Protein AF-A0A370HHM0-F1 (afdb_monomer_lite)

Organism: NCBI:txid186651

Radius of gyration: 21.57 Å; chains: 1; bounding box: 52×54×59 Å

Sequence (339 aa):
MTDRMAEIRAYNTRQGHILAGRALPSADELLRLMPFYEDSLREDVLEWVKGEIARLERLDPLECRALLPFRGLLNDLEDSNVVGAKLAQRIYMLMLALPEDEHEGRLRCSVYRAALGHRASMIALACNAAAALAASAETSPEPTLVDLTLAWAALGWLAALAADGTFVPLSDHPRPERLEASVDIALWHGRAIVRFLTGEAPPKVLLRQNYRDDAIQHHDVAEYKQWLIRQAGGVVEEGIVADWLGMSPPELRRYTEGGDLIAIDMDGRTVYPAFQLKNPTSVLDVRKILSIMPIGSPWMRLEWFLTPDSVLDGETPWEALCAGRREGVFDCARSHGTD

Structure (mmCIF, N/CA/C/O backbone):
data_AF-A0A370HHM0-F1
#
_entry.id   AF-A0A370HHM0-F1
#
loop_
_atom_site.group_PDB
_atom_site.id
_atom_site.type_symbol
_atom_site.label_atom_id
_atom_site.label_alt_id
_atom_site.label_comp_id
_atom_site.label_asym_id
_atom_site.label_entity_id
_atom_site.label_seq_id
_atom_site.pdbx_PDB_ins_code
_atom_site.Cartn_x
_atom_site.Cartn_y
_atom_site.Cartn_z
_atom_site.occupancy
_atom_site.B_iso_or_equiv
_atom_site.auth_seq_id
_atom_site.auth_comp_id
_atom_site.auth_asym_id
_atom_site.auth_atom_id
_atom_site.pdbx_PDB_model_num
ATOM 1 N N . MET A 1 1 ? -15.739 19.412 10.436 1.00 52.31 1 MET A N 1
ATOM 2 C CA . MET A 1 1 ? -16.052 17.967 10.604 1.00 52.31 1 MET A CA 1
ATOM 3 C C . MET A 1 1 ? -16.576 17.307 9.329 1.00 52.31 1 MET A C 1
ATOM 5 O O . MET A 1 1 ? -16.101 16.225 9.014 1.00 52.31 1 MET A O 1
ATOM 9 N N . THR A 1 2 ? -17.514 17.912 8.589 1.00 58.69 2 THR A N 1
ATOM 10 C CA . THR A 1 2 ? -18.073 17.343 7.341 1.00 58.69 2 THR A CA 1
ATOM 11 C C . THR A 1 2 ? -17.035 17.121 6.235 1.00 58.69 2 THR A C 1
ATOM 13 O O . THR A 1 2 ? -17.125 16.121 5.528 1.00 58.69 2 THR A O 1
ATOM 16 N N . ASP A 1 3 ? -16.033 17.997 6.143 1.00 74.94 3 ASP A N 1
ATOM 17 C CA . ASP A 1 3 ? -14.969 17.937 5.131 1.00 74.94 3 ASP A CA 1
ATOM 18 C C . ASP A 1 3 ? -13.982 16.779 5.375 1.00 74.94 3 ASP A C 1
ATOM 20 O O . ASP A 1 3 ? -13.838 15.882 4.549 1.00 74.94 3 ASP A O 1
ATOM 24 N N . ARG A 1 4 ? -13.448 16.668 6.601 1.00 71.88 4 ARG A N 1
ATOM 25 C CA . ARG A 1 4 ? -12.554 15.565 7.010 1.00 71.88 4 ARG A CA 1
ATOM 26 C C . ARG A 1 4 ? -13.179 14.177 6.827 1.00 71.88 4 ARG A C 1
ATOM 28 O O . ARG A 1 4 ? -12.492 13.232 6.454 1.00 71.88 4 ARG A O 1
ATOM 35 N N . MET A 1 5 ? -14.487 14.025 7.053 1.00 68.00 5 MET A N 1
ATOM 36 C CA . MET A 1 5 ? -15.159 12.748 6.773 1.00 68.00 5 MET A CA 1
ATOM 37 C C . MET A 1 5 ? -15.276 12.451 5.273 1.00 68.00 5 MET A C 1
ATOM 39 O O . MET A 1 5 ? -15.250 11.283 4.888 1.00 68.00 5 MET A O 1
ATOM 43 N N . ALA A 1 6 ? -15.411 13.471 4.423 1.00 71.12 6 ALA A N 1
ATOM 44 C CA . ALA A 1 6 ? -15.397 13.289 2.975 1.00 71.12 6 ALA A CA 1
ATOM 45 C C . ALA A 1 6 ? -14.008 12.865 2.479 1.00 71.12 6 ALA A C 1
ATOM 47 O O . ALA A 1 6 ? -13.923 11.907 1.712 1.00 71.12 6 ALA A O 1
ATOM 48 N N . GLU A 1 7 ? -12.941 13.483 2.992 1.00 74.25 7 GLU A N 1
ATOM 49 C CA . GLU A 1 7 ? -11.557 13.072 2.715 1.00 74.25 7 GLU A CA 1
ATOM 50 C C . GLU A 1 7 ? -11.304 11.613 3.110 1.00 74.25 7 GLU A C 1
ATOM 52 O O . GLU A 1 7 ? -10.783 10.836 2.313 1.00 74.25 7 GLU A O 1
ATOM 57 N N . ILE A 1 8 ? -11.737 11.207 4.311 1.00 69.81 8 ILE A N 1
ATOM 58 C CA . ILE A 1 8 ? -11.601 9.820 4.786 1.00 69.81 8 ILE A CA 1
ATOM 59 C C . ILE A 1 8 ? -12.339 8.846 3.860 1.00 69.81 8 ILE A C 1
ATOM 61 O O . ILE A 1 8 ? -11.805 7.788 3.525 1.00 69.81 8 ILE A O 1
ATOM 65 N N . ARG A 1 9 ? -13.555 9.186 3.412 1.00 67.81 9 ARG A N 1
ATOM 66 C CA . ARG A 1 9 ? -14.304 8.343 2.466 1.00 67.81 9 ARG A CA 1
ATOM 67 C C . ARG A 1 9 ? -13.598 8.229 1.118 1.00 67.81 9 ARG A C 1
ATOM 69 O O . ARG A 1 9 ? -13.500 7.122 0.592 1.00 67.81 9 ARG A O 1
ATOM 76 N N . ALA A 1 10 ? -13.092 9.337 0.579 1.00 75.38 10 ALA A N 1
ATOM 77 C CA . ALA A 1 10 ? -12.346 9.337 -0.676 1.00 75.38 10 ALA A CA 1
ATOM 78 C C . ALA A 1 10 ? -11.067 8.491 -0.564 1.00 75.38 10 ALA A C 1
ATOM 80 O O . ALA A 1 10 ? -10.811 7.653 -1.427 1.00 75.38 10 ALA A O 1
ATOM 81 N N . TYR A 1 11 ? -10.327 8.635 0.540 1.00 78.00 11 TYR A N 1
ATOM 82 C CA . TYR A 1 11 ? -9.142 7.832 0.844 1.00 78.00 11 TYR A CA 1
ATOM 83 C C . TYR A 1 11 ? -9.465 6.333 0.901 1.00 78.00 11 TYR A C 1
ATOM 85 O O . TYR A 1 11 ? -8.817 5.541 0.222 1.00 78.00 11 TYR A O 1
ATOM 93 N N . ASN A 1 12 ? -10.506 5.940 1.643 1.00 70.12 12 ASN A N 1
ATOM 94 C CA . ASN A 1 12 ? -10.907 4.534 1.764 1.00 70.12 12 ASN A CA 1
ATOM 95 C C . ASN A 1 12 ? -11.384 3.946 0.428 1.00 70.12 12 ASN A C 1
ATOM 97 O O . ASN A 1 12 ? -11.051 2.810 0.102 1.00 70.12 12 ASN A O 1
ATOM 101 N N . THR A 1 13 ? -12.136 4.722 -0.356 1.00 73.75 13 THR A N 1
ATOM 102 C CA . THR A 1 13 ? -12.605 4.306 -1.688 1.00 73.75 13 THR A CA 1
ATOM 103 C C . THR A 1 13 ? -11.419 4.081 -2.620 1.00 73.75 13 THR A C 1
ATOM 105 O O . THR A 1 13 ? -11.321 3.049 -3.282 1.00 73.75 13 THR A O 1
ATOM 108 N N . ARG A 1 14 ? -10.467 5.023 -2.629 1.00 86.81 14 ARG A N 1
ATOM 109 C CA . ARG A 1 14 ? -9.238 4.916 -3.416 1.00 86.81 14 ARG A CA 1
ATOM 110 C C . ARG A 1 14 ? -8.412 3.695 -3.017 1.00 86.81 14 ARG A C 1
ATOM 112 O O . ARG A 1 14 ? -7.985 2.950 -3.894 1.00 86.81 14 ARG A O 1
ATOM 119 N N . GLN A 1 15 ? -8.260 3.456 -1.717 1.00 78.19 15 GLN A N 1
ATOM 120 C CA . GLN A 1 15 ? -7.595 2.269 -1.186 1.00 78.19 15 GLN A CA 1
ATOM 121 C C . GLN A 1 15 ? -8.269 0.973 -1.673 1.00 78.19 15 GLN A C 1
ATOM 123 O O . GLN A 1 15 ? -7.582 0.066 -2.141 1.00 78.19 15 GLN A O 1
ATOM 128 N N . GLY A 1 16 ? -9.604 0.914 -1.639 1.00 66.00 16 GLY A N 1
ATOM 129 C CA . GLY A 1 16 ? -10.371 -0.227 -2.144 1.00 66.00 16 GLY A CA 1
ATOM 130 C C . GLY A 1 16 ? -10.152 -0.486 -3.638 1.00 66.00 16 GLY A C 1
ATOM 131 O O . GLY A 1 16 ? -10.003 -1.636 -4.045 1.00 66.00 16 GLY A O 1
ATOM 132 N N . HIS A 1 17 ? -10.057 0.563 -4.464 1.00 78.19 17 HIS A N 1
ATOM 133 C CA . HIS A 1 17 ? -9.741 0.411 -5.891 1.00 78.19 17 HIS A CA 1
ATOM 134 C C . HIS A 1 17 ? -8.359 -0.195 -6.142 1.00 78.19 17 HIS A C 1
ATOM 136 O O . HIS A 1 17 ? -8.213 -0.994 -7.067 1.00 78.19 17 HIS A O 1
ATOM 142 N N . ILE A 1 18 ? -7.364 0.176 -5.336 1.00 79.00 18 ILE A N 1
ATOM 143 C CA . ILE A 1 18 ? -5.997 -0.342 -5.458 1.00 79.00 18 ILE A CA 1
ATOM 144 C C . ILE A 1 18 ? -5.940 -1.823 -5.070 1.00 79.00 18 ILE A C 1
ATOM 146 O O . ILE A 1 18 ? -5.428 -2.652 -5.824 1.00 79.00 18 ILE A O 1
ATOM 150 N N . LEU A 1 19 ? -6.543 -2.172 -3.934 1.00 74.25 19 LEU A N 1
ATOM 151 C CA . LEU A 1 19 ? -6.578 -3.547 -3.427 1.00 74.25 19 LEU A CA 1
ATOM 152 C C . LEU A 1 19 ? -7.391 -4.495 -4.311 1.00 74.25 19 LEU A C 1
ATOM 154 O O . LEU A 1 19 ? -7.083 -5.680 -4.388 1.00 74.25 19 LEU A O 1
ATOM 158 N N . ALA A 1 20 ? -8.404 -3.977 -5.004 1.00 71.06 20 ALA A N 1
ATOM 159 C CA . ALA A 1 20 ? -9.197 -4.735 -5.967 1.00 71.06 20 ALA A CA 1
ATOM 160 C C . ALA A 1 20 ? -8.577 -4.782 -7.380 1.00 71.06 20 ALA A C 1
ATOM 162 O O . ALA A 1 20 ? -9.269 -5.164 -8.322 1.00 71.06 20 ALA A O 1
ATOM 163 N N . GLY A 1 21 ? -7.338 -4.309 -7.564 1.00 79.12 21 GLY A N 1
ATOM 164 C CA . GLY A 1 21 ? -6.651 -4.349 -8.859 1.00 79.12 21 GLY A CA 1
ATOM 165 C C . GLY A 1 21 ? -7.253 -3.428 -9.931 1.00 79.12 21 GLY A C 1
ATOM 166 O O . GLY A 1 21 ? -7.005 -3.590 -11.125 1.00 79.12 21 GLY A O 1
ATOM 167 N N . ARG A 1 22 ? -8.067 -2.440 -9.546 1.00 80.94 22 ARG A N 1
ATOM 168 C CA . ARG A 1 22 ? -8.753 -1.543 -10.499 1.00 80.94 22 ARG A CA 1
ATOM 169 C C . ARG A 1 22 ? -7.975 -0.279 -10.802 1.00 80.94 22 ARG A C 1
ATOM 171 O O . ARG A 1 22 ? -8.263 0.404 -11.781 1.00 80.94 22 ARG A O 1
ATOM 178 N N . ALA A 1 23 ? -7.035 0.064 -9.935 1.00 90.69 23 ALA A N 1
ATOM 179 C CA . ALA A 1 23 ? -6.174 1.202 -10.142 1.00 90.69 23 ALA A CA 1
ATOM 180 C C . ALA A 1 23 ? -4.789 0.931 -9.579 1.00 90.69 23 ALA A C 1
ATOM 182 O O . ALA A 1 23 ? -4.647 0.487 -8.444 1.00 90.69 23 ALA A O 1
ATOM 183 N N . LEU A 1 24 ? -3.770 1.272 -10.358 1.00 96.50 24 LEU A N 1
ATOM 184 C CA . LEU A 1 24 ? -2.413 1.345 -9.848 1.00 96.50 24 LEU A CA 1
ATOM 185 C C . LEU A 1 24 ? -2.326 2.532 -8.863 1.00 96.50 24 LEU A C 1
ATOM 187 O O . LEU A 1 24 ? -2.842 3.614 -9.188 1.00 96.50 24 LEU A O 1
ATOM 191 N N . PRO A 1 25 ? -1.721 2.364 -7.672 1.00 97.19 25 PRO A N 1
ATOM 192 C CA . PRO A 1 25 ? -1.456 3.493 -6.785 1.00 97.19 25 PRO A CA 1
ATOM 193 C C . PRO A 1 25 ? -0.426 4.414 -7.443 1.00 97.19 25 PRO A C 1
ATOM 195 O O . PRO A 1 25 ? 0.421 3.928 -8.187 1.00 97.19 25 PRO A O 1
ATOM 198 N N . SER A 1 26 ? -0.465 5.723 -7.199 1.00 97.88 26 SER A N 1
ATOM 199 C CA . SER A 1 26 ? 0.603 6.648 -7.609 1.00 97.88 26 SER A CA 1
ATOM 200 C C . SER A 1 26 ? 1.830 6.527 -6.693 1.00 97.88 26 SER A C 1
ATOM 202 O O . SER A 1 26 ? 1.747 5.968 -5.597 1.00 97.88 26 SER A O 1
ATOM 204 N N . ALA A 1 27 ? 2.986 7.070 -7.096 1.00 97.81 27 ALA A N 1
ATOM 205 C CA . ALA A 1 27 ? 4.164 7.057 -6.217 1.00 97.81 27 ALA A CA 1
ATOM 206 C C . ALA A 1 27 ? 3.950 7.858 -4.917 1.00 97.81 27 ALA A C 1
ATOM 208 O O . ALA A 1 27 ? 4.480 7.483 -3.873 1.00 97.81 27 ALA A O 1
ATOM 209 N N . ASP A 1 28 ? 3.156 8.931 -4.969 1.00 97.62 28 ASP A N 1
ATOM 210 C CA . ASP A 1 28 ? 2.770 9.716 -3.792 1.00 97.62 28 ASP A CA 1
ATOM 211 C C . ASP A 1 28 ? 1.809 8.942 -2.872 1.00 97.62 28 ASP A C 1
ATOM 213 O O . ASP A 1 28 ? 1.962 8.943 -1.651 1.00 97.62 28 ASP A O 1
ATOM 217 N N . GLU A 1 29 ? 0.846 8.216 -3.444 1.00 97.06 29 GLU A N 1
ATOM 218 C CA . GLU A 1 29 ? -0.035 7.329 -2.679 1.00 97.06 29 GLU A CA 1
ATOM 219 C C . GLU A 1 29 ? 0.771 6.247 -1.952 1.00 97.06 29 GLU A C 1
ATOM 221 O O . GLU A 1 29 ? 0.581 6.028 -0.754 1.00 97.06 29 GLU A O 1
ATOM 226 N N . LEU A 1 30 ? 1.729 5.634 -2.649 1.00 97.94 30 LEU A N 1
ATOM 227 C CA . LEU A 1 30 ? 2.663 4.666 -2.079 1.00 97.94 30 LEU A CA 1
ATOM 228 C C . LEU A 1 30 ? 3.564 5.281 -0.992 1.00 97.94 30 LEU A C 1
ATOM 230 O O . LEU A 1 30 ? 3.791 4.654 0.044 1.00 97.94 30 LEU A O 1
ATOM 234 N N . LEU A 1 31 ? 4.048 6.516 -1.178 1.00 97.69 31 LEU A N 1
ATOM 235 C CA . LEU A 1 31 ? 4.792 7.252 -0.146 1.00 97.69 31 LEU A CA 1
ATOM 236 C C . LEU A 1 31 ? 3.957 7.415 1.130 1.00 97.69 31 LEU A C 1
ATOM 238 O O . LEU A 1 31 ? 4.488 7.269 2.227 1.00 97.69 31 LEU A O 1
ATOM 242 N N . ARG A 1 32 ? 2.649 7.648 0.990 1.00 94.88 32 ARG A N 1
ATOM 243 C CA . ARG A 1 32 ? 1.670 7.766 2.086 1.00 94.88 32 ARG A CA 1
ATOM 244 C C . ARG A 1 32 ? 1.186 6.418 2.631 1.00 94.88 32 ARG A C 1
ATOM 246 O O . ARG A 1 32 ? 0.184 6.370 3.349 1.00 94.88 32 ARG A O 1
ATOM 253 N N . LEU A 1 33 ? 1.900 5.335 2.314 1.00 92.12 33 LEU A N 1
ATOM 254 C CA . LEU A 1 33 ? 1.598 3.967 2.731 1.00 92.12 33 LEU A CA 1
ATOM 255 C C . LEU A 1 33 ? 0.202 3.491 2.292 1.00 92.12 33 LEU A C 1
ATOM 257 O O . LEU A 1 33 ? -0.441 2.713 3.001 1.00 92.12 33 LEU A O 1
ATOM 261 N N . MET A 1 34 ? -0.291 3.954 1.135 1.00 90.88 34 MET A N 1
ATOM 262 C CA . MET A 1 34 ? -1.365 3.227 0.457 1.00 90.88 34 MET A CA 1
ATOM 263 C C . MET A 1 34 ? -0.868 1.832 0.052 1.00 90.88 34 MET A C 1
ATOM 265 O O . MET A 1 34 ? 0.332 1.651 -0.176 1.00 90.88 34 MET A O 1
ATOM 269 N N . PRO A 1 35 ? -1.771 0.840 -0.010 1.00 85.50 35 PRO A N 1
ATOM 270 C CA . PRO A 1 35 ? -1.402 -0.524 -0.352 1.00 85.50 35 PRO A CA 1
ATOM 271 C C . PRO A 1 35 ? -0.847 -0.613 -1.769 1.00 85.50 35 PRO A C 1
ATOM 273 O O . PRO A 1 35 ? -1.098 0.248 -2.615 1.00 85.50 35 PRO A O 1
ATOM 276 N N . PHE A 1 36 ? -0.129 -1.699 -2.020 1.00 92.31 36 PHE A N 1
ATOM 277 C CA . PHE A 1 36 ? 0.270 -2.074 -3.366 1.00 92.31 36 PHE A CA 1
ATOM 278 C C . PHE A 1 36 ? -0.939 -2.562 -4.171 1.00 92.31 36 PHE A C 1
ATOM 280 O O . PHE A 1 36 ? -1.942 -3.015 -3.610 1.00 92.31 36 PHE A O 1
ATOM 287 N N . TYR A 1 37 ? -0.832 -2.490 -5.494 1.00 91.81 37 TYR A N 1
ATOM 288 C CA . TYR A 1 37 ? -1.796 -3.087 -6.417 1.00 91.81 37 TYR A CA 1
ATOM 289 C C . TYR A 1 37 ? -2.086 -4.553 -6.056 1.00 91.81 37 TYR A C 1
ATOM 291 O O . TYR A 1 37 ? -1.166 -5.354 -5.894 1.00 91.81 37 TYR A O 1
ATOM 299 N N . GLU A 1 38 ? -3.368 -4.884 -5.877 1.00 81.06 38 GLU A N 1
ATOM 300 C CA . GLU A 1 38 ? -3.841 -6.211 -5.437 1.00 81.06 38 GLU A CA 1
ATOM 301 C C . GLU A 1 38 ? -3.243 -6.729 -4.117 1.00 81.06 38 GLU A C 1
ATOM 303 O O . GLU A 1 38 ? -3.231 -7.940 -3.853 1.00 81.06 38 GLU A O 1
ATOM 308 N N . ASP A 1 39 ? -2.768 -5.812 -3.271 1.00 81.88 39 ASP A N 1
ATOM 309 C CA . ASP A 1 39 ? -2.027 -6.120 -2.045 1.00 81.88 39 ASP A CA 1
ATOM 310 C C . ASP A 1 39 ? -0.746 -6.928 -2.305 1.00 81.88 39 ASP A C 1
ATOM 312 O O . ASP A 1 39 ? -0.304 -7.743 -1.498 1.00 81.88 39 ASP A O 1
ATOM 316 N N . SER A 1 40 ? -0.152 -6.746 -3.485 1.00 86.31 40 SER A N 1
ATOM 317 C CA . SER A 1 40 ? 1.033 -7.477 -3.906 1.00 86.31 40 SER A CA 1
ATOM 318 C C . SER A 1 40 ? 2.074 -6.520 -4.447 1.00 86.31 40 SER A C 1
ATOM 320 O O . SER A 1 40 ? 1.942 -5.961 -5.535 1.00 86.31 40 SER A O 1
ATOM 322 N N . LEU A 1 41 ? 3.180 -6.397 -3.712 1.00 93.12 41 LEU A N 1
ATOM 323 C CA . LEU A 1 41 ? 4.354 -5.663 -4.177 1.00 93.12 41 LEU A CA 1
ATOM 324 C C . LEU A 1 41 ? 4.792 -6.137 -5.571 1.00 93.12 41 LEU A C 1
ATOM 326 O O . LEU A 1 41 ? 5.173 -5.325 -6.408 1.00 93.12 41 LEU A O 1
ATOM 330 N N . ARG A 1 42 ? 4.759 -7.453 -5.822 1.00 94.12 42 ARG A N 1
ATOM 331 C CA . ARG A 1 42 ? 5.185 -8.024 -7.103 1.00 94.12 42 ARG A CA 1
ATOM 332 C C . ARG A 1 42 ? 4.254 -7.601 -8.237 1.00 94.12 42 ARG A C 1
ATOM 334 O O . ARG A 1 42 ? 4.762 -7.183 -9.274 1.00 94.12 42 ARG A O 1
ATOM 341 N N . GLU A 1 43 ? 2.940 -7.712 -8.042 1.00 93.75 43 GLU A N 1
ATOM 342 C CA . GLU A 1 43 ? 1.971 -7.336 -9.080 1.00 93.75 43 GLU A CA 1
ATOM 343 C C . GLU A 1 43 ? 2.002 -5.828 -9.343 1.00 93.75 43 GLU A C 1
ATOM 345 O O . GLU A 1 43 ? 1.965 -5.411 -10.494 1.00 93.75 43 GLU A O 1
ATOM 350 N N . ASP A 1 44 ? 2.195 -5.004 -8.311 1.00 97.62 44 ASP A N 1
ATOM 351 C CA . ASP A 1 44 ? 2.368 -3.556 -8.474 1.00 97.62 44 ASP A CA 1
ATOM 352 C C . ASP A 1 44 ? 3.598 -3.212 -9.323 1.00 97.62 44 ASP A C 1
ATOM 354 O O . ASP A 1 44 ? 3.494 -2.454 -10.289 1.00 97.62 44 ASP A O 1
ATOM 358 N N . VAL A 1 45 ? 4.755 -3.821 -9.026 1.00 97.81 45 VAL A N 1
ATOM 359 C CA . VAL A 1 45 ? 5.970 -3.636 -9.836 1.00 97.81 45 VAL A CA 1
ATOM 360 C C . VAL A 1 45 ? 5.721 -4.101 -11.273 1.00 97.81 45 VAL A C 1
ATOM 362 O O . VAL A 1 45 ? 6.115 -3.406 -12.207 1.00 97.81 45 VAL A O 1
ATOM 365 N N . LEU A 1 46 ? 5.080 -5.257 -11.460 1.00 96.75 46 LEU A N 1
ATOM 366 C CA . LEU A 1 46 ? 4.805 -5.830 -12.775 1.00 96.75 46 LEU A CA 1
ATOM 367 C C . LEU A 1 46 ? 3.920 -4.907 -13.623 1.00 96.75 46 LEU A C 1
ATOM 369 O O . LEU A 1 46 ? 4.293 -4.564 -14.746 1.00 96.75 46 LEU A O 1
ATOM 373 N N . GLU A 1 47 ? 2.778 -4.484 -13.088 1.00 97.62 47 GLU A N 1
ATOM 374 C CA . GLU A 1 47 ? 1.826 -3.630 -13.800 1.00 97.62 47 GLU A CA 1
ATOM 375 C C . GLU A 1 47 ? 2.395 -2.232 -14.063 1.00 97.62 47 GLU A C 1
ATOM 377 O O . GLU A 1 47 ? 2.242 -1.697 -15.165 1.00 97.62 47 GLU A O 1
ATOM 382 N N . TRP A 1 48 ? 3.147 -1.669 -13.113 1.00 98.06 48 TRP A N 1
ATOM 383 C CA . TRP A 1 48 ? 3.871 -0.420 -13.336 1.00 98.06 48 TRP A CA 1
ATOM 384 C C . TRP A 1 48 ? 4.895 -0.540 -14.473 1.00 98.06 48 TRP A C 1
ATOM 386 O O . TRP A 1 48 ? 4.907 0.288 -15.385 1.00 98.06 48 TRP A O 1
ATOM 396 N N . VAL A 1 49 ? 5.730 -1.584 -14.459 1.00 97.75 49 VAL A N 1
ATOM 397 C CA . VAL A 1 49 ? 6.760 -1.819 -15.484 1.00 97.75 49 VAL A CA 1
ATOM 398 C C . VAL A 1 49 ? 6.136 -1.990 -16.871 1.00 97.75 49 VAL A C 1
ATOM 400 O O . VAL A 1 49 ? 6.634 -1.401 -17.831 1.00 97.75 49 VAL A O 1
ATOM 403 N N . LYS A 1 50 ? 5.035 -2.744 -16.995 1.00 97.25 50 LYS A N 1
ATOM 404 C CA . LYS A 1 50 ? 4.294 -2.883 -18.263 1.00 97.25 50 LYS A CA 1
ATOM 405 C C . LYS A 1 50 ? 3.795 -1.530 -18.773 1.00 97.25 50 LYS A C 1
ATOM 407 O O . LYS A 1 50 ? 3.965 -1.219 -19.954 1.00 97.25 50 LYS A O 1
ATOM 412 N N . GLY A 1 51 ? 3.213 -0.721 -17.885 1.00 96.25 51 GLY A N 1
ATOM 413 C CA . GLY A 1 51 ? 2.737 0.625 -18.206 1.00 96.25 51 GLY A CA 1
ATOM 414 C C . GLY A 1 51 ? 3.857 1.540 -18.703 1.00 96.25 51 GLY A C 1
ATOM 415 O O . GLY A 1 51 ? 3.706 2.193 -19.738 1.00 96.25 51 GLY A O 1
ATOM 416 N N . GLU A 1 52 ? 5.006 1.529 -18.026 1.00 95.19 52 GLU A N 1
ATOM 417 C CA . GLU A 1 52 ? 6.167 2.336 -18.409 1.00 95.19 52 GLU A CA 1
ATOM 418 C C . GLU A 1 52 ? 6.785 1.893 -19.734 1.00 95.19 52 GLU A C 1
ATOM 420 O O . GLU A 1 52 ? 7.120 2.741 -20.557 1.00 95.19 52 GLU A O 1
ATOM 425 N N . ILE A 1 53 ? 6.874 0.588 -20.006 1.00 95.44 53 ILE A N 1
ATOM 426 C CA . ILE A 1 53 ? 7.318 0.091 -21.319 1.00 95.44 53 ILE A CA 1
ATOM 427 C C . ILE A 1 53 ? 6.387 0.611 -22.415 1.00 95.44 53 ILE A C 1
ATOM 429 O O . ILE A 1 53 ? 6.858 1.215 -23.377 1.00 95.44 53 ILE A O 1
ATOM 433 N N . ALA A 1 54 ? 5.072 0.454 -22.242 1.00 94.88 54 ALA A N 1
ATOM 434 C CA . ALA A 1 54 ? 4.089 0.915 -23.218 1.00 94.88 54 ALA A CA 1
ATOM 435 C C . ALA A 1 54 ? 4.118 2.441 -23.418 1.00 94.88 54 ALA A C 1
ATOM 437 O O . ALA A 1 54 ? 3.809 2.926 -24.508 1.00 94.88 54 ALA A O 1
ATOM 438 N N . ARG A 1 55 ? 4.469 3.211 -22.379 1.00 92.75 55 ARG A N 1
ATOM 439 C CA . ARG A 1 55 ? 4.673 4.663 -22.461 1.00 92.75 55 ARG A CA 1
ATOM 440 C C . ARG A 1 55 ? 5.942 5.001 -23.240 1.00 92.75 55 ARG A C 1
ATOM 442 O O . ARG A 1 55 ? 5.875 5.797 -24.173 1.00 92.75 55 ARG A O 1
ATOM 449 N N . LEU A 1 56 ? 7.072 4.398 -22.873 1.00 90.88 56 LEU A N 1
ATOM 450 C CA . LEU A 1 56 ? 8.383 4.652 -23.473 1.00 90.88 56 LEU A CA 1
ATOM 451 C C . LEU A 1 56 ? 8.432 4.231 -24.946 1.00 90.88 56 LEU A C 1
ATOM 453 O O . LEU A 1 56 ? 9.010 4.938 -25.758 1.00 90.88 56 LEU A O 1
ATOM 457 N N . GLU A 1 57 ? 7.770 3.141 -25.333 1.00 91.44 57 GLU A N 1
ATOM 458 C CA . GLU A 1 57 ? 7.700 2.699 -26.736 1.00 91.44 57 GLU A CA 1
ATOM 459 C C . GLU A 1 57 ? 6.993 3.694 -27.670 1.00 91.44 57 GLU A C 1
ATOM 461 O O . GLU A 1 57 ? 7.137 3.598 -28.889 1.00 91.44 57 GLU A O 1
ATOM 466 N N . ARG A 1 58 ? 6.239 4.655 -27.121 1.00 90.19 58 ARG A N 1
ATOM 467 C CA . ARG A 1 58 ? 5.613 5.741 -27.891 1.00 90.19 58 ARG A CA 1
ATOM 468 C C . ARG A 1 58 ? 6.521 6.961 -28.057 1.00 90.19 58 ARG A C 1
ATOM 470 O O . ARG A 1 58 ? 6.163 7.856 -28.819 1.00 90.19 58 ARG A O 1
ATOM 477 N N . LEU A 1 59 ? 7.633 7.027 -27.327 1.00 86.94 59 LEU A N 1
ATOM 478 C CA . LEU A 1 59 ? 8.608 8.114 -27.409 1.00 86.94 59 LEU A CA 1
ATOM 479 C C . LEU A 1 59 ? 9.650 7.831 -28.501 1.00 86.94 59 LEU A C 1
ATOM 481 O O . LEU A 1 59 ? 9.742 6.719 -29.024 1.00 86.94 59 LEU A O 1
ATOM 485 N N . ASP A 1 60 ? 10.445 8.844 -28.854 1.00 79.88 60 ASP A N 1
ATOM 486 C CA . ASP A 1 60 ? 11.522 8.682 -29.831 1.00 79.88 60 ASP A CA 1
ATOM 487 C C . ASP A 1 60 ? 12.561 7.655 -29.314 1.00 79.88 60 ASP A C 1
ATOM 489 O O . ASP A 1 60 ? 13.016 7.748 -28.165 1.00 79.88 60 ASP A O 1
ATOM 493 N N . PRO A 1 61 ? 12.973 6.665 -30.134 1.00 71.56 61 PRO A N 1
ATOM 494 C CA . PRO A 1 61 ? 13.996 5.684 -29.772 1.00 71.56 61 PRO A CA 1
ATOM 495 C C . PRO A 1 61 ? 15.306 6.276 -29.234 1.00 71.56 61 PRO A C 1
ATOM 497 O O . PRO A 1 61 ? 15.978 5.626 -28.430 1.00 71.56 61 PRO A O 1
ATOM 500 N N . LEU A 1 62 ? 15.683 7.490 -29.652 1.00 65.25 62 LEU A N 1
ATOM 501 C CA . LEU A 1 62 ? 16.903 8.161 -29.186 1.00 65.25 62 LEU A CA 1
ATOM 502 C C . LEU A 1 62 ? 16.826 8.611 -27.716 1.00 65.25 62 LEU A C 1
ATOM 504 O O . LEU A 1 62 ? 17.864 8.825 -27.086 1.00 65.25 62 LEU A O 1
ATOM 508 N N . GLU A 1 63 ? 15.622 8.694 -27.150 1.00 66.06 63 GLU A N 1
ATOM 509 C CA . GLU A 1 63 ? 15.364 9.182 -25.790 1.00 66.06 63 GLU A CA 1
ATOM 510 C C . GLU A 1 63 ? 15.187 8.036 -24.772 1.00 66.06 63 GLU A C 1
ATOM 512 O O . GLU A 1 63 ? 15.280 8.232 -23.560 1.00 66.06 63 GLU A O 1
ATOM 517 N N . CYS A 1 64 ? 15.021 6.792 -25.233 1.00 74.56 64 CYS A N 1
ATOM 518 C CA . CYS A 1 64 ? 14.552 5.680 -24.400 1.00 74.56 64 CYS A CA 1
ATOM 519 C C . CYS A 1 64 ? 15.656 4.846 -23.727 1.00 74.56 64 CYS A C 1
ATOM 521 O O . CYS A 1 64 ? 15.625 3.612 -23.750 1.00 74.56 64 CYS A O 1
ATOM 523 N N . ARG A 1 65 ? 16.621 5.490 -23.055 1.00 81.06 65 ARG A N 1
ATOM 524 C CA . ARG A 1 65 ? 17.683 4.776 -22.303 1.00 81.06 65 ARG A CA 1
ATOM 525 C C . ARG A 1 65 ? 17.137 3.849 -21.208 1.00 81.06 65 ARG A C 1
ATOM 527 O O . ARG A 1 65 ? 17.744 2.817 -20.927 1.00 81.06 65 ARG A O 1
ATOM 534 N N . ALA A 1 66 ? 15.986 4.185 -20.626 1.00 85.12 66 ALA A N 1
ATOM 535 C CA . ALA A 1 66 ? 15.352 3.404 -19.565 1.00 85.12 66 ALA A CA 1
ATOM 536 C C . ALA A 1 66 ? 14.629 2.135 -20.065 1.00 85.12 66 ALA A C 1
ATOM 538 O O . ALA A 1 66 ? 14.386 1.225 -19.273 1.00 85.12 66 ALA A O 1
ATOM 539 N N . LEU A 1 67 ? 14.328 2.020 -21.367 1.00 91.44 67 LEU A N 1
ATOM 540 C CA . LEU A 1 67 ? 13.503 0.930 -21.906 1.00 91.44 67 LEU A CA 1
ATOM 541 C C . LEU A 1 67 ? 14.133 -0.458 -21.702 1.00 91.44 67 LEU A C 1
ATOM 543 O O . LEU A 1 67 ? 13.439 -1.416 -21.365 1.00 91.44 67 LEU A O 1
ATOM 547 N N . LEU A 1 68 ? 15.453 -0.575 -21.880 1.00 91.88 68 LEU A N 1
ATOM 548 C CA . LEU A 1 68 ? 16.173 -1.839 -21.687 1.00 91.88 68 LEU A CA 1
ATOM 549 C C . LEU A 1 68 ? 16.122 -2.328 -20.223 1.00 91.88 68 LEU A C 1
ATOM 551 O O . LEU A 1 68 ? 15.742 -3.481 -20.013 1.00 91.88 68 LEU A O 1
ATOM 555 N N . PRO A 1 69 ? 16.443 -1.498 -19.209 1.00 94.06 69 PRO A N 1
ATOM 556 C CA . PRO A 1 69 ? 16.229 -1.835 -17.801 1.00 94.06 69 PRO A CA 1
ATOM 557 C C . PRO A 1 69 ? 14.802 -2.282 -17.468 1.00 94.06 69 PRO A C 1
ATOM 559 O O . PRO A 1 69 ? 14.640 -3.283 -16.771 1.00 94.06 69 PRO A O 1
ATOM 562 N N . PHE A 1 70 ? 13.781 -1.587 -17.984 1.00 95.75 70 PHE A N 1
ATOM 563 C CA . PHE A 1 70 ? 12.383 -1.966 -17.761 1.00 95.75 70 PHE A CA 1
ATOM 564 C C . PHE A 1 70 ? 12.062 -3.347 -18.346 1.00 95.75 70 PHE A C 1
ATOM 566 O O . PHE A 1 70 ? 11.530 -4.197 -17.636 1.00 95.75 70 PHE A O 1
ATOM 573 N N . ARG A 1 71 ? 12.447 -3.619 -19.601 1.00 95.25 71 ARG A N 1
ATOM 574 C CA . ARG A 1 71 ? 12.252 -4.941 -20.228 1.00 95.25 71 ARG A CA 1
ATOM 575 C C . ARG A 1 71 ? 12.996 -6.054 -19.492 1.00 95.25 71 ARG A C 1
ATOM 577 O O . ARG A 1 71 ? 12.465 -7.145 -19.330 1.00 95.25 71 ARG A O 1
ATOM 584 N N . GLY A 1 72 ? 14.212 -5.773 -19.023 1.00 94.81 72 GLY A N 1
ATOM 585 C CA . GLY A 1 72 ? 14.981 -6.722 -18.221 1.00 94.81 72 GLY A CA 1
ATOM 586 C C . GLY A 1 72 ? 14.270 -7.091 -16.918 1.00 94.81 72 GLY A C 1
ATOM 587 O O . GLY A 1 72 ? 14.206 -8.268 -16.575 1.00 94.81 72 GLY A O 1
ATOM 588 N N . LEU A 1 73 ? 13.701 -6.102 -16.221 1.00 95.88 73 LEU A N 1
ATOM 589 C CA . LEU A 1 73 ? 12.914 -6.346 -15.012 1.00 95.88 73 LEU A CA 1
ATOM 590 C C . LEU A 1 73 ? 11.595 -7.076 -15.315 1.00 95.88 73 LEU A C 1
ATOM 592 O O . LEU A 1 73 ? 11.231 -7.964 -14.553 1.00 95.88 73 LEU A O 1
ATOM 596 N N . LEU A 1 74 ? 10.908 -6.744 -16.415 1.00 96.44 74 LEU A N 1
ATOM 597 C CA . LEU A 1 74 ? 9.676 -7.430 -16.823 1.00 96.44 74 LEU A CA 1
ATOM 598 C C . LEU A 1 74 ? 9.910 -8.933 -17.014 1.00 96.44 74 LEU A C 1
ATOM 600 O O . LEU A 1 74 ? 9.219 -9.733 -16.392 1.00 96.44 74 LEU A O 1
ATOM 604 N N . ASN A 1 75 ? 10.927 -9.304 -17.796 1.00 95.00 75 ASN A N 1
ATOM 605 C CA . ASN A 1 75 ? 11.261 -10.709 -18.045 1.00 95.00 75 ASN A CA 1
ATOM 606 C C . ASN A 1 75 ? 11.585 -11.453 -16.735 1.00 95.00 75 ASN A C 1
ATOM 608 O O . ASN A 1 75 ? 11.086 -12.546 -16.486 1.00 95.00 75 ASN A O 1
ATOM 612 N N . ASP A 1 76 ? 12.383 -10.828 -15.861 1.00 93.69 76 ASP A N 1
ATOM 613 C CA . ASP A 1 76 ? 12.744 -11.384 -14.552 1.00 93.69 76 ASP A CA 1
ATOM 614 C C . ASP A 1 76 ? 11.514 -11.620 -13.648 1.00 93.69 76 ASP A C 1
ATOM 616 O O . ASP A 1 76 ? 11.490 -12.576 -12.862 1.00 93.69 76 ASP A O 1
ATOM 620 N N . LEU A 1 77 ? 10.510 -10.739 -13.736 1.00 92.94 77 LEU A N 1
ATOM 621 C CA . LEU A 1 77 ? 9.252 -10.865 -13.005 1.00 92.94 77 LEU A CA 1
ATOM 622 C C . LEU A 1 77 ? 8.387 -11.978 -13.593 1.00 92.94 77 LEU A C 1
ATOM 624 O O . LEU A 1 77 ? 7.947 -12.832 -12.827 1.00 92.94 77 LEU A O 1
ATOM 628 N N . GLU A 1 78 ? 8.169 -12.005 -14.910 1.00 91.62 78 GLU A N 1
ATOM 629 C CA . GLU A 1 78 ? 7.341 -13.012 -15.595 1.00 91.62 78 GLU A CA 1
ATOM 630 C C . GLU A 1 78 ? 7.844 -14.438 -15.346 1.00 91.62 78 GLU A C 1
ATOM 632 O O . GLU A 1 78 ? 7.057 -15.316 -14.985 1.00 91.62 78 GLU A O 1
ATOM 637 N N . ASP A 1 79 ? 9.162 -14.641 -15.379 1.00 87.75 79 ASP A N 1
ATOM 638 C CA . ASP A 1 79 ? 9.777 -15.943 -15.104 1.00 87.75 79 ASP A CA 1
ATOM 639 C C . ASP A 1 79 ? 9.750 -16.339 -13.612 1.00 87.75 79 ASP A C 1
ATOM 641 O O . ASP A 1 79 ? 10.225 -17.411 -13.239 1.00 87.75 79 ASP A O 1
ATOM 645 N N . SER A 1 80 ? 9.222 -15.482 -12.728 1.00 82.25 80 SER A N 1
ATOM 646 C CA . SER A 1 80 ? 9.149 -15.686 -11.268 1.00 82.25 80 SER A CA 1
ATOM 647 C C . SER A 1 80 ? 10.505 -15.962 -10.592 1.00 82.25 80 SER A C 1
ATOM 649 O O . SER A 1 80 ? 10.571 -16.459 -9.468 1.00 82.25 80 SER A O 1
ATOM 651 N N . ASN A 1 81 ? 11.606 -15.598 -11.253 1.00 80.25 81 ASN A N 1
ATOM 652 C CA . ASN A 1 81 ? 12.972 -15.923 -10.836 1.00 80.25 81 ASN A CA 1
ATOM 653 C C . ASN A 1 81 ? 13.574 -14.915 -9.843 1.00 80.25 81 ASN A C 1
ATOM 655 O O . ASN A 1 81 ? 14.661 -15.136 -9.289 1.00 80.25 81 ASN A O 1
ATOM 659 N N . VAL A 1 82 ? 12.897 -13.785 -9.626 1.00 87.00 82 VAL A N 1
ATOM 660 C CA . VAL A 1 82 ? 13.438 -12.639 -8.896 1.00 87.00 82 VAL A CA 1
ATOM 661 C C . VAL A 1 82 ? 12.490 -12.203 -7.778 1.00 87.00 82 VAL A C 1
ATOM 663 O O . VAL A 1 82 ? 11.444 -11.610 -8.010 1.00 87.00 82 VAL A O 1
ATOM 666 N N . VAL A 1 83 ? 12.902 -12.469 -6.536 1.00 89.50 83 VAL A N 1
ATOM 667 C CA . VAL A 1 83 ? 12.193 -12.093 -5.300 1.00 89.50 83 VAL A CA 1
ATOM 668 C C . VAL A 1 83 ? 13.161 -11.495 -4.275 1.00 89.50 83 VAL A C 1
ATOM 670 O O . VAL A 1 83 ? 14.387 -11.612 -4.413 1.00 89.50 83 VAL A O 1
ATOM 673 N N . GLY A 1 84 ? 12.625 -10.849 -3.236 1.00 90.56 84 GLY A N 1
ATOM 674 C CA . GLY A 1 84 ? 13.398 -10.379 -2.083 1.00 90.56 84 GLY A CA 1
ATOM 675 C C . GLY A 1 84 ? 14.583 -9.484 -2.468 1.00 90.56 84 GLY A C 1
ATOM 676 O O . GLY A 1 84 ? 14.447 -8.527 -3.231 1.00 90.56 84 GLY A O 1
ATOM 677 N N . ALA A 1 85 ? 15.777 -9.825 -1.978 1.00 91.31 85 ALA A N 1
ATOM 678 C CA . ALA A 1 85 ? 16.999 -9.055 -2.222 1.00 91.31 85 ALA A CA 1
ATOM 679 C C . ALA A 1 85 ? 17.389 -8.956 -3.710 1.00 91.31 85 ALA A C 1
ATOM 681 O O . ALA A 1 85 ? 17.896 -7.919 -4.143 1.00 91.31 85 ALA A O 1
ATOM 682 N N . LYS A 1 86 ? 17.131 -10.000 -4.514 1.00 93.38 86 LYS A N 1
ATOM 683 C CA . LYS A 1 86 ? 17.403 -9.956 -5.962 1.00 93.38 86 LYS A CA 1
ATOM 684 C C . LYS A 1 86 ? 16.495 -8.937 -6.646 1.00 93.38 86 LYS A C 1
ATOM 686 O O . LYS A 1 86 ? 16.975 -8.144 -7.454 1.00 93.38 86 LYS A O 1
ATOM 691 N N . LEU A 1 87 ? 15.213 -8.915 -6.272 1.00 94.94 87 LEU A N 1
ATOM 692 C CA . LEU A 1 87 ? 14.254 -7.934 -6.779 1.00 94.94 87 LEU A CA 1
ATOM 693 C C . LEU A 1 87 ? 14.663 -6.513 -6.384 1.00 94.94 87 LEU A C 1
ATOM 695 O O . LEU A 1 87 ? 14.727 -5.632 -7.239 1.00 94.94 87 LEU A O 1
ATOM 699 N N . ALA A 1 88 ? 15.060 -6.308 -5.127 1.00 95.44 88 ALA A N 1
ATOM 700 C CA . ALA A 1 88 ? 15.534 -5.011 -4.647 1.00 95.44 88 ALA A CA 1
ATOM 701 C C . ALA A 1 88 ? 16.756 -4.503 -5.434 1.00 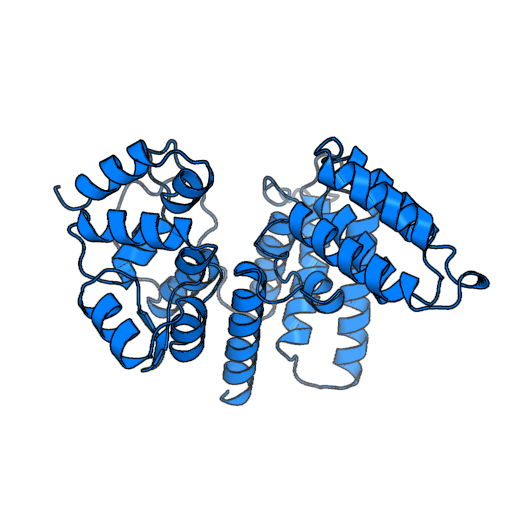95.44 88 ALA A C 1
ATOM 703 O O . ALA A 1 88 ? 16.864 -3.302 -5.702 1.00 95.44 88 ALA A O 1
ATOM 704 N N . GLN A 1 89 ? 17.663 -5.404 -5.828 1.00 95.12 89 GLN A N 1
ATOM 705 C CA . GLN A 1 89 ? 18.818 -5.066 -6.658 1.00 95.12 89 GLN A CA 1
ATOM 706 C C . GLN A 1 89 ? 18.411 -4.700 -8.090 1.00 95.12 89 GLN A C 1
ATOM 708 O O . GLN A 1 89 ? 18.936 -3.734 -8.640 1.00 95.12 89 GLN A O 1
ATOM 713 N N . ARG A 1 90 ? 17.474 -5.429 -8.706 1.00 95.88 90 ARG A N 1
ATOM 714 C CA . ARG A 1 90 ? 16.981 -5.085 -10.050 1.00 95.88 90 ARG A CA 1
ATOM 715 C C . ARG A 1 90 ? 16.275 -3.735 -10.071 1.00 95.88 90 ARG A C 1
ATOM 717 O O . ARG A 1 90 ? 16.571 -2.918 -10.937 1.00 95.88 90 ARG A O 1
ATOM 724 N N . ILE A 1 91 ? 15.438 -3.466 -9.072 1.00 97.50 91 ILE A N 1
ATOM 725 C CA . ILE A 1 91 ? 14.771 -2.169 -8.908 1.00 97.50 91 ILE A CA 1
ATOM 726 C C . ILE A 1 91 ? 15.800 -1.051 -8.701 1.00 97.50 91 ILE A C 1
ATOM 728 O O . ILE A 1 91 ? 15.640 0.038 -9.242 1.00 97.50 91 ILE A O 1
ATOM 732 N N . TYR A 1 92 ? 16.893 -1.304 -7.974 1.00 96.56 92 TYR A N 1
ATOM 733 C CA . TYR A 1 92 ? 17.977 -0.326 -7.848 1.00 96.56 92 TYR A CA 1
ATOM 734 C C . TYR A 1 92 ? 18.634 -0.001 -9.194 1.00 96.56 92 TYR A C 1
ATOM 736 O O . TYR A 1 92 ? 18.831 1.170 -9.508 1.00 96.56 92 TYR A O 1
ATOM 744 N N . MET A 1 93 ? 18.940 -1.021 -9.999 1.00 94.88 93 MET A N 1
ATOM 745 C CA . MET A 1 93 ? 19.519 -0.819 -11.331 1.00 94.88 93 MET A CA 1
ATOM 746 C C . MET A 1 93 ? 18.572 -0.045 -12.251 1.00 94.88 93 MET A C 1
ATOM 748 O O . MET A 1 93 ? 19.026 0.837 -12.976 1.00 94.88 93 MET A O 1
ATOM 752 N N . LEU A 1 94 ? 17.268 -0.333 -12.185 1.00 95.69 94 LEU A N 1
ATOM 753 C CA . LEU A 1 94 ? 16.247 0.439 -12.888 1.00 95.69 94 LEU A CA 1
ATOM 754 C C . LEU A 1 94 ? 16.260 1.905 -12.437 1.00 95.69 94 LEU A C 1
ATOM 756 O O . LEU A 1 94 ? 16.378 2.794 -13.271 1.00 95.69 94 LEU A O 1
ATOM 760 N N . MET A 1 95 ? 16.231 2.158 -11.126 1.00 96.31 95 MET A N 1
ATOM 761 C CA . MET A 1 95 ? 16.253 3.507 -10.551 1.00 96.31 95 MET A CA 1
ATOM 762 C C . MET A 1 95 ? 17.474 4.328 -10.992 1.00 96.31 95 MET A C 1
ATOM 764 O O . MET A 1 95 ? 17.352 5.532 -11.200 1.00 96.31 95 MET A O 1
ATOM 768 N N . LEU A 1 96 ? 18.644 3.695 -11.140 1.00 94.38 96 LEU A N 1
ATOM 769 C CA . LEU A 1 96 ? 19.856 4.349 -11.651 1.00 94.38 96 LEU A CA 1
ATOM 770 C C . LEU A 1 96 ? 19.778 4.690 -13.143 1.00 94.38 96 LEU A C 1
ATOM 772 O O . LEU A 1 96 ? 20.469 5.602 -13.588 1.00 94.38 96 LEU A O 1
ATOM 776 N N . ALA A 1 97 ? 18.983 3.948 -13.911 1.00 93.19 97 ALA A N 1
ATOM 777 C CA . ALA A 1 97 ? 18.809 4.182 -15.337 1.00 93.19 97 ALA A CA 1
ATOM 778 C C . ALA A 1 97 ? 17.712 5.208 -15.657 1.00 93.19 97 ALA A C 1
ATOM 780 O O . ALA A 1 97 ? 17.648 5.688 -16.790 1.00 93.19 97 ALA A O 1
ATOM 781 N N . LEU A 1 98 ? 16.857 5.537 -14.683 1.00 92.88 98 LEU A N 1
ATOM 782 C CA . LEU A 1 98 ? 15.873 6.605 -14.817 1.00 92.88 98 LEU A CA 1
ATOM 783 C C . LEU A 1 98 ? 16.565 7.982 -14.854 1.00 92.88 98 LEU A C 1
ATOM 785 O O . LEU A 1 98 ? 17.499 8.202 -14.071 1.00 92.88 98 LEU A O 1
ATOM 789 N N . PRO A 1 99 ? 16.089 8.916 -15.702 1.00 91.38 99 PRO A N 1
ATOM 790 C CA . PRO A 1 99 ? 16.507 10.318 -15.669 1.00 91.38 99 PRO A CA 1
ATOM 791 C C . PRO A 1 99 ? 16.397 10.935 -14.265 1.00 91.38 99 PRO A C 1
ATOM 793 O O . PRO A 1 99 ? 15.605 10.486 -13.435 1.00 91.38 99 PRO A O 1
ATOM 796 N N . GLU A 1 100 ? 17.209 11.949 -13.961 1.00 89.94 100 GLU A N 1
ATOM 797 C CA . GLU A 1 100 ? 17.205 12.584 -12.630 1.00 89.94 100 GLU A CA 1
ATOM 798 C C . GLU A 1 100 ? 15.897 13.330 -12.327 1.00 89.94 100 GLU A C 1
ATOM 800 O O . GLU A 1 100 ? 15.470 13.375 -11.172 1.00 89.94 100 GLU A O 1
ATOM 805 N N . ASP A 1 101 ? 15.254 13.858 -13.367 1.00 91.50 101 ASP A N 1
ATOM 806 C CA . ASP A 1 101 ? 13.964 14.548 -13.354 1.00 91.50 101 ASP A CA 1
ATOM 807 C C . ASP A 1 101 ? 12.756 13.593 -13.335 1.00 91.50 101 ASP A C 1
ATOM 809 O O . ASP A 1 101 ? 11.633 14.023 -13.075 1.00 91.50 101 ASP A O 1
ATOM 813 N N . GLU A 1 102 ? 12.970 12.284 -13.513 1.00 93.44 102 GLU A N 1
ATOM 814 C CA . GLU A 1 102 ? 11.931 11.251 -13.399 1.00 93.44 102 GLU A CA 1
ATOM 815 C C . GLU A 1 102 ? 11.633 10.941 -11.917 1.00 93.44 102 GLU A C 1
ATOM 817 O O . GLU A 1 102 ? 11.900 9.855 -11.386 1.00 93.44 102 GLU A O 1
ATOM 822 N N . HIS A 1 103 ? 11.118 11.943 -11.204 1.00 95.06 103 HIS A N 1
ATOM 823 C CA . HIS A 1 103 ? 10.899 11.888 -9.760 1.00 95.06 103 HIS A CA 1
ATOM 824 C C . HIS A 1 103 ? 9.899 10.799 -9.353 1.00 95.06 103 HIS A C 1
ATOM 826 O O . HIS A 1 103 ? 10.132 10.108 -8.359 1.00 95.06 103 HIS A O 1
ATOM 832 N N . GLU A 1 104 ? 8.826 10.599 -10.127 1.00 95.75 104 GLU A N 1
ATOM 833 C CA . GLU A 1 104 ? 7.788 9.611 -9.815 1.00 95.75 104 GLU A CA 1
ATOM 834 C C . GLU A 1 104 ? 8.347 8.181 -9.843 1.00 95.75 104 GLU A C 1
ATOM 836 O O . GLU A 1 104 ? 8.237 7.444 -8.857 1.00 95.75 104 GLU A O 1
ATOM 841 N N . GLY A 1 105 ? 9.021 7.801 -10.934 1.00 96.56 105 GLY A N 1
ATOM 842 C CA . GLY A 1 105 ? 9.626 6.476 -11.067 1.00 96.56 105 GLY A CA 1
ATOM 843 C C . GLY A 1 105 ? 10.695 6.201 -10.004 1.00 96.56 105 GLY A C 1
ATOM 844 O O . GLY A 1 105 ? 10.751 5.104 -9.437 1.00 96.56 105 GLY A O 1
ATOM 845 N N . ARG A 1 106 ? 11.517 7.203 -9.664 1.00 97.62 106 ARG A N 1
ATOM 846 C CA . ARG A 1 106 ? 12.558 7.078 -8.626 1.00 97.62 106 ARG A CA 1
ATOM 847 C C . ARG A 1 106 ? 11.975 6.960 -7.217 1.00 97.62 106 ARG A C 1
ATOM 849 O O . ARG A 1 106 ? 12.472 6.156 -6.418 1.00 97.62 106 ARG A O 1
ATOM 856 N N . LEU A 1 107 ? 10.920 7.718 -6.912 1.00 98.12 107 LEU A N 1
ATOM 857 C CA . LEU A 1 107 ? 10.195 7.610 -5.646 1.00 98.12 107 LEU A CA 1
ATOM 858 C C . LEU A 1 107 ? 9.576 6.218 -5.505 1.00 98.12 107 LEU A C 1
ATOM 860 O O . LEU A 1 107 ? 9.809 5.542 -4.503 1.00 98.12 107 LEU A O 1
ATOM 864 N N . ARG A 1 108 ? 8.885 5.739 -6.542 1.00 98.19 108 ARG A N 1
ATOM 865 C CA . ARG A 1 108 ? 8.279 4.403 -6.566 1.00 98.19 108 ARG A CA 1
ATOM 866 C C . ARG A 1 108 ? 9.317 3.289 -6.386 1.00 98.19 108 ARG A C 1
ATOM 868 O O . ARG A 1 108 ? 9.143 2.418 -5.535 1.00 98.19 108 ARG A O 1
ATOM 875 N N . CYS A 1 109 ? 10.455 3.364 -7.083 1.00 98.44 109 CYS A N 1
ATOM 876 C CA . CYS A 1 109 ? 11.574 2.435 -6.871 1.00 98.44 109 CYS A CA 1
ATOM 877 C C . CYS A 1 109 ? 12.068 2.443 -5.417 1.00 98.44 109 CYS A C 1
ATOM 879 O O . CYS A 1 109 ? 12.415 1.396 -4.866 1.00 98.44 109 CYS A O 1
ATOM 881 N N . SER A 1 110 ? 12.103 3.616 -4.780 1.00 98.38 110 SER A N 1
ATOM 882 C CA . SER A 1 110 ? 12.489 3.743 -3.374 1.00 98.38 110 SER A CA 1
ATOM 883 C C . SER A 1 110 ? 11.473 3.079 -2.445 1.00 98.38 110 SER A C 1
ATOM 885 O O . SER A 1 110 ? 11.895 2.364 -1.536 1.00 98.38 110 SER A O 1
ATOM 887 N N . VAL A 1 111 ? 10.167 3.225 -2.709 1.00 98.44 111 VAL A N 1
ATOM 888 C CA . VAL A 1 111 ? 9.108 2.514 -1.969 1.00 98.44 111 VAL A CA 1
ATOM 889 C C . VAL A 1 111 ? 9.303 1.008 -2.050 1.00 98.44 111 VAL A C 1
ATOM 891 O O . VAL A 1 111 ? 9.406 0.350 -1.015 1.00 98.44 111 VAL A O 1
ATOM 894 N N . TYR A 1 112 ? 9.434 0.456 -3.255 1.00 98.44 112 TYR A N 1
ATOM 895 C CA . TYR A 1 112 ? 9.571 -0.989 -3.413 1.00 98.44 112 TYR A CA 1
ATOM 896 C C . TYR A 1 112 ? 10.812 -1.538 -2.710 1.00 98.44 112 TYR A C 1
ATOM 898 O O . TYR A 1 112 ? 10.761 -2.567 -2.040 1.00 98.44 112 TYR A O 1
ATOM 906 N N . ARG A 1 113 ? 11.942 -0.829 -2.801 1.00 98.06 113 ARG A N 1
ATOM 907 C CA . ARG A 1 113 ? 13.169 -1.235 -2.107 1.00 98.06 113 ARG A CA 1
ATOM 908 C C . ARG A 1 113 ? 13.020 -1.164 -0.590 1.00 98.06 113 ARG A C 1
ATOM 910 O O . ARG A 1 113 ? 13.524 -2.053 0.091 1.00 98.06 113 ARG A O 1
ATOM 917 N N . ALA A 1 114 ? 12.341 -0.148 -0.058 1.00 97.81 114 ALA A N 1
ATOM 918 C CA . ALA A 1 114 ? 12.064 -0.055 1.374 1.00 97.81 114 ALA A CA 1
ATOM 919 C C . ALA A 1 114 ? 11.157 -1.198 1.850 1.00 97.81 114 ALA A C 1
ATOM 921 O O . ALA A 1 114 ? 11.471 -1.831 2.855 1.00 97.81 114 ALA A O 1
ATOM 922 N N . ALA A 1 115 ? 10.107 -1.530 1.092 1.00 95.81 115 ALA A N 1
ATOM 923 C CA . ALA A 1 115 ? 9.240 -2.675 1.373 1.00 95.81 115 ALA A CA 1
ATOM 924 C C . ALA A 1 115 ? 10.013 -4.009 1.376 1.00 95.81 115 ALA A C 1
ATOM 926 O O . ALA A 1 115 ? 9.739 -4.879 2.196 1.00 95.81 115 ALA A O 1
ATOM 927 N N . LEU A 1 116 ? 11.042 -4.134 0.529 1.00 95.31 116 LEU A N 1
ATOM 928 C CA . LEU A 1 116 ? 11.966 -5.277 0.481 1.00 95.31 116 LEU A CA 1
ATOM 929 C C . LEU A 1 116 ? 13.080 -5.236 1.548 1.00 95.31 116 LEU A C 1
ATOM 931 O O . LEU A 1 116 ? 14.042 -6.001 1.460 1.00 95.31 116 LEU A O 1
ATOM 935 N N . GLY A 1 117 ? 12.995 -4.344 2.540 1.00 93.88 117 GLY A N 1
ATOM 936 C CA . GLY A 1 117 ? 13.936 -4.286 3.663 1.00 93.88 117 GLY A CA 1
ATOM 937 C C . GLY A 1 117 ? 15.168 -3.398 3.442 1.00 93.88 117 GLY A C 1
ATOM 938 O O . GLY A 1 117 ? 16.094 -3.407 4.254 1.00 93.88 117 GLY A O 1
ATOM 939 N N . HIS A 1 118 ? 15.233 -2.612 2.361 1.00 95.81 118 HIS A N 1
ATOM 940 C CA . HIS A 1 118 ? 16.405 -1.780 2.086 1.00 95.81 118 HIS A CA 1
ATOM 941 C C . HIS A 1 118 ? 16.432 -0.499 2.937 1.00 95.81 118 HIS A C 1
ATOM 943 O O . HIS A 1 118 ? 15.716 0.472 2.682 1.00 95.81 118 HIS A O 1
ATOM 949 N N . ARG A 1 119 ? 17.344 -0.457 3.912 1.00 95.38 119 ARG A N 1
ATOM 950 C CA . ARG A 1 119 ? 17.432 0.605 4.931 1.00 95.38 119 ARG A CA 1
ATOM 951 C C . ARG A 1 119 ? 17.607 2.014 4.377 1.00 95.38 119 ARG A C 1
ATOM 953 O O . ARG A 1 119 ? 16.903 2.921 4.801 1.00 95.38 119 ARG A O 1
ATOM 960 N N . ALA A 1 120 ? 18.514 2.216 3.419 1.00 96.06 120 ALA A N 1
ATOM 961 C CA . ALA A 1 120 ? 18.732 3.558 2.869 1.00 96.06 120 ALA A CA 1
ATOM 962 C C . ALA A 1 120 ? 17.482 4.088 2.146 1.00 96.06 120 ALA A C 1
ATOM 964 O O . ALA A 1 120 ? 17.249 5.291 2.117 1.00 96.06 120 ALA A O 1
ATOM 965 N N . SER A 1 121 ? 16.653 3.186 1.610 1.00 97.62 121 SER A N 1
ATOM 966 C CA . SER A 1 121 ? 15.379 3.555 0.996 1.00 97.62 121 SER A CA 1
ATOM 967 C C . SER A 1 121 ? 14.329 3.905 2.049 1.00 97.62 121 SER A C 1
ATOM 969 O O . SER A 1 121 ? 13.641 4.899 1.872 1.00 97.62 121 SER A O 1
ATOM 971 N N . MET A 1 122 ? 14.262 3.186 3.176 1.00 97.94 122 MET A N 1
ATOM 972 C CA . MET A 1 122 ? 13.397 3.574 4.305 1.00 97.94 122 MET A CA 1
ATOM 973 C C . MET A 1 122 ? 13.747 4.971 4.833 1.00 97.94 122 MET A C 1
ATOM 975 O O . MET A 1 122 ? 12.855 5.787 5.038 1.00 97.94 122 MET A O 1
ATOM 979 N N . ILE A 1 123 ? 15.044 5.273 4.990 1.00 97.88 123 ILE A N 1
ATOM 980 C CA . ILE A 1 123 ? 15.516 6.609 5.393 1.00 97.88 123 ILE A CA 1
ATOM 981 C C . ILE A 1 123 ? 15.073 7.654 4.365 1.00 97.88 123 ILE A C 1
ATOM 983 O O . ILE A 1 123 ? 14.494 8.671 4.735 1.00 97.88 123 ILE A O 1
ATOM 987 N N . ALA A 1 124 ? 15.303 7.395 3.074 1.00 97.62 124 ALA A N 1
ATOM 988 C CA . ALA A 1 124 ? 14.917 8.319 2.014 1.00 97.62 124 ALA A CA 1
ATOM 989 C C . ALA A 1 124 ? 13.402 8.585 1.996 1.00 97.62 124 ALA A C 1
ATOM 991 O O . ALA A 1 124 ? 12.994 9.730 1.819 1.00 97.62 124 ALA A O 1
ATOM 992 N N . LEU A 1 125 ? 12.562 7.568 2.202 1.00 98.38 125 LEU A N 1
ATOM 993 C CA . LEU A 1 125 ? 11.107 7.743 2.273 1.00 98.38 125 LEU A CA 1
ATOM 994 C C . LEU A 1 125 ? 10.684 8.523 3.514 1.00 98.38 125 LEU A C 1
ATOM 996 O O . LEU A 1 125 ? 9.858 9.423 3.395 1.00 98.38 125 LEU A O 1
ATOM 1000 N N . ALA A 1 126 ? 11.283 8.238 4.675 1.00 98.38 126 ALA A N 1
ATOM 1001 C CA . ALA A 1 126 ? 11.019 9.000 5.890 1.00 98.38 126 ALA A CA 1
ATOM 1002 C C . ALA A 1 126 ? 11.346 10.489 5.698 1.00 98.38 126 ALA A C 1
ATOM 1004 O O . ALA A 1 126 ? 10.541 11.353 6.044 1.00 98.38 126 ALA A O 1
ATOM 1005 N N . CYS A 1 127 ? 12.495 10.790 5.082 1.00 98.31 127 CYS A N 1
ATOM 1006 C CA . CYS A 1 127 ? 12.899 12.155 4.758 1.00 98.31 127 CYS A CA 1
ATOM 1007 C C . CYS A 1 127 ? 11.972 12.820 3.732 1.00 98.31 127 CYS A C 1
ATOM 1009 O O . CYS A 1 127 ? 11.606 13.973 3.931 1.00 98.31 127 CYS A O 1
ATOM 1011 N N . ASN A 1 128 ? 11.568 12.120 2.665 1.00 97.75 128 ASN A N 1
ATOM 1012 C CA . ASN A 1 128 ? 10.640 12.669 1.667 1.00 97.75 128 ASN A CA 1
ATOM 1013 C C . ASN A 1 128 ? 9.272 12.988 2.281 1.00 97.75 128 ASN A C 1
ATOM 1015 O O . ASN A 1 128 ? 8.745 14.076 2.064 1.00 97.75 128 ASN A O 1
ATOM 1019 N N . ALA A 1 129 ? 8.724 12.078 3.092 1.00 97.94 129 ALA A N 1
ATOM 1020 C CA . ALA A 1 129 ? 7.453 12.299 3.772 1.00 97.94 129 ALA A CA 1
ATOM 1021 C C . ALA A 1 129 ? 7.531 13.478 4.759 1.00 97.94 129 ALA A C 1
ATOM 1023 O O . ALA A 1 129 ? 6.641 14.325 4.779 1.00 97.94 129 ALA A O 1
ATOM 1024 N N . ALA A 1 130 ? 8.623 13.582 5.525 1.00 98.00 130 ALA A N 1
ATOM 1025 C CA . ALA A 1 130 ? 8.853 14.704 6.433 1.00 98.00 130 ALA A CA 1
ATOM 1026 C C . ALA A 1 130 ? 9.028 16.041 5.692 1.00 98.00 130 ALA A C 1
ATOM 1028 O O . ALA A 1 130 ? 8.503 17.055 6.144 1.00 98.00 130 ALA A O 1
ATOM 1029 N N . ALA A 1 131 ? 9.730 16.053 4.554 1.00 97.25 131 ALA A N 1
ATOM 1030 C CA . ALA A 1 131 ? 9.908 17.252 3.737 1.00 97.25 131 ALA A CA 1
ATOM 1031 C C . ALA A 1 131 ? 8.578 17.740 3.142 1.00 97.25 131 ALA A C 1
ATOM 1033 O O . ALA A 1 131 ? 8.279 18.931 3.216 1.00 97.25 131 ALA A O 1
ATOM 1034 N N . ALA A 1 132 ? 7.756 16.825 2.615 1.00 95.12 132 ALA A N 1
ATOM 1035 C CA . ALA A 1 132 ? 6.423 17.149 2.110 1.00 95.12 132 ALA A CA 1
ATOM 1036 C C . ALA A 1 132 ? 5.505 17.685 3.223 1.00 95.12 132 ALA A C 1
ATOM 1038 O O . ALA A 1 132 ? 4.823 18.691 3.033 1.00 95.12 132 ALA A O 1
ATOM 1039 N N . LEU A 1 133 ? 5.543 17.064 4.407 1.00 93.94 133 LEU A N 1
ATOM 1040 C CA . LEU A 1 133 ? 4.788 17.520 5.574 1.00 93.94 133 LEU A CA 1
ATOM 1041 C C . LEU A 1 133 ? 5.231 18.914 6.044 1.00 93.94 133 LEU A C 1
ATOM 1043 O O . LEU A 1 133 ? 4.386 19.751 6.349 1.00 93.94 133 LEU A O 1
ATOM 1047 N N . ALA A 1 134 ? 6.540 19.177 6.085 1.00 95.56 134 ALA A N 1
ATOM 1048 C CA . ALA A 1 134 ? 7.078 20.482 6.464 1.00 95.56 134 ALA A CA 1
ATOM 1049 C C . ALA A 1 134 ? 6.628 21.582 5.492 1.00 95.56 134 ALA A C 1
ATOM 1051 O O . ALA A 1 134 ? 6.169 22.630 5.934 1.00 95.56 134 ALA A O 1
ATOM 1052 N N . ALA A 1 135 ? 6.681 21.311 4.184 1.00 94.50 135 ALA A N 1
ATOM 1053 C CA . ALA A 1 135 ? 6.196 22.240 3.167 1.00 94.50 135 ALA A CA 1
ATOM 1054 C C . ALA A 1 135 ? 4.688 22.519 3.310 1.00 94.50 135 ALA A C 1
ATOM 1056 O O . ALA A 1 135 ? 4.258 23.664 3.199 1.00 94.50 135 ALA A O 1
ATOM 1057 N N . SER A 1 136 ? 3.882 21.494 3.600 1.00 92.12 136 SER A N 1
ATOM 1058 C CA . SER A 1 136 ? 2.439 21.657 3.818 1.00 92.12 136 SER A CA 1
ATOM 1059 C C . SER A 1 136 ? 2.126 22.511 5.055 1.00 92.12 136 SER A C 1
ATOM 1061 O O . SER A 1 136 ? 1.309 23.433 4.984 1.00 92.12 136 SER A O 1
ATOM 1063 N N . ALA A 1 137 ? 2.844 22.286 6.161 1.00 91.25 137 ALA A N 1
ATOM 1064 C CA . ALA A 1 137 ? 2.667 23.019 7.418 1.00 91.25 137 ALA A CA 1
ATOM 1065 C C . ALA A 1 137 ? 2.948 24.531 7.305 1.00 91.25 137 ALA A C 1
ATOM 1067 O O . ALA A 1 137 ? 2.418 25.314 8.090 1.00 91.25 137 ALA A O 1
ATOM 1068 N N . GLU A 1 138 ? 3.750 24.964 6.327 1.00 91.06 138 GLU A N 1
ATOM 1069 C CA . GLU A 1 138 ? 3.960 26.391 6.037 1.00 91.06 138 GLU A CA 1
ATOM 1070 C C . GLU A 1 138 ? 2.742 27.045 5.361 1.00 91.06 138 GLU A C 1
ATOM 1072 O O . GLU A 1 138 ? 2.582 28.265 5.413 1.00 91.06 138 GLU A O 1
ATOM 1077 N N . THR A 1 139 ? 1.877 26.246 4.731 1.00 90.31 139 THR A N 1
ATOM 1078 C CA . THR A 1 139 ? 0.770 26.727 3.889 1.00 90.31 139 THR A CA 1
ATOM 1079 C C . THR A 1 139 ? -0.607 26.628 4.543 1.00 90.31 139 THR A C 1
ATOM 1081 O O . THR A 1 139 ? -1.498 27.400 4.185 1.00 90.31 139 THR A O 1
ATOM 1084 N N . SER A 1 140 ? -0.791 25.723 5.509 1.00 86.69 140 SER A N 1
ATOM 1085 C CA . SER A 1 140 ? -2.070 25.497 6.191 1.00 86.69 140 SER A CA 1
ATOM 1086 C C . SER A 1 140 ? -1.895 25.412 7.712 1.00 86.69 140 SER A C 1
ATOM 1088 O O . SER A 1 140 ? -1.015 24.690 8.182 1.00 86.69 140 SER A O 1
ATOM 1090 N N . PRO A 1 141 ? -2.742 26.095 8.509 1.00 84.81 141 PRO A N 1
ATOM 1091 C CA . PRO A 1 141 ? -2.693 26.021 9.970 1.00 84.81 141 PRO A CA 1
ATOM 1092 C C . PRO A 1 141 ? -3.281 24.719 10.539 1.00 84.81 141 PRO A C 1
ATOM 1094 O O . PRO A 1 141 ? -3.012 24.392 11.694 1.00 84.81 141 PRO A O 1
ATOM 1097 N N . GLU A 1 142 ? -4.090 23.989 9.765 1.00 88.19 142 GLU A N 1
ATOM 1098 C CA . GLU A 1 142 ? -4.692 22.718 10.178 1.00 88.19 142 GLU A CA 1
ATOM 1099 C C . GLU A 1 142 ? -4.213 21.570 9.274 1.00 88.19 142 GLU A C 1
ATOM 1101 O O . GLU A 1 142 ? -4.209 21.733 8.049 1.00 88.19 142 GLU A O 1
ATOM 1106 N N . PRO A 1 143 ? -3.828 20.409 9.848 1.00 90.12 143 PRO A N 1
ATOM 1107 C CA . PRO A 1 143 ? -3.377 19.263 9.070 1.00 90.12 143 PRO A CA 1
ATOM 1108 C C . PRO A 1 143 ? -4.552 18.567 8.373 1.00 90.12 143 PRO A C 1
ATOM 1110 O O . PRO A 1 143 ? -5.542 18.180 9.003 1.00 90.12 143 PRO A O 1
ATOM 1113 N N . THR A 1 144 ? -4.403 18.350 7.072 1.00 90.00 144 THR A N 1
ATOM 1114 C CA . THR A 1 144 ? -5.299 17.545 6.232 1.00 90.00 144 THR A CA 1
ATOM 1115 C C . THR A 1 144 ? -5.093 16.045 6.471 1.00 90.00 144 THR A C 1
ATOM 1117 O O . THR A 1 144 ? -4.131 15.616 7.119 1.00 90.00 144 THR A O 1
ATOM 1120 N N . LEU A 1 145 ? -5.959 15.193 5.907 1.00 85.94 145 LEU A N 1
ATOM 1121 C CA . LEU A 1 145 ? -5.710 13.746 5.920 1.00 85.94 145 LEU A CA 1
ATOM 1122 C C . LEU A 1 145 ? -4.392 13.368 5.218 1.00 85.94 145 LEU A C 1
ATOM 1124 O O . LEU A 1 145 ? -3.719 12.428 5.646 1.00 85.94 145 LEU A O 1
ATOM 1128 N N . VAL A 1 146 ? -4.007 14.105 4.172 1.00 90.94 146 VAL A N 1
ATOM 1129 C CA . VAL A 1 146 ? -2.735 13.901 3.464 1.00 90.94 146 VAL A CA 1
ATOM 1130 C C . VAL A 1 146 ? -1.563 14.135 4.416 1.00 90.94 146 VAL A C 1
ATOM 1132 O O . VAL A 1 146 ? -0.703 13.261 4.536 1.00 90.94 146 VAL A O 1
ATOM 1135 N N . ASP A 1 147 ? -1.586 15.230 5.175 1.00 93.94 147 ASP A N 1
ATOM 1136 C CA . ASP A 1 147 ? -0.545 15.566 6.156 1.00 93.94 147 ASP A CA 1
ATOM 1137 C C . ASP A 1 147 ? -0.406 14.486 7.229 1.00 93.94 147 ASP A C 1
ATOM 1139 O O . ASP A 1 147 ? 0.697 14.035 7.543 1.00 93.94 147 ASP A O 1
ATOM 1143 N N . LEU A 1 148 ? -1.535 13.991 7.744 1.00 90.50 148 LEU A N 1
ATOM 1144 C CA . LEU A 1 148 ? -1.537 12.897 8.715 1.00 90.50 148 LEU A CA 1
ATOM 1145 C C . LEU A 1 148 ? -0.932 11.616 8.129 1.00 90.50 148 LEU A C 1
ATOM 1147 O O . LEU A 1 148 ? -0.150 10.948 8.801 1.00 90.50 148 LEU A O 1
ATOM 1151 N N . THR A 1 149 ? -1.241 11.282 6.873 1.00 89.50 149 THR A N 1
ATOM 1152 C CA . T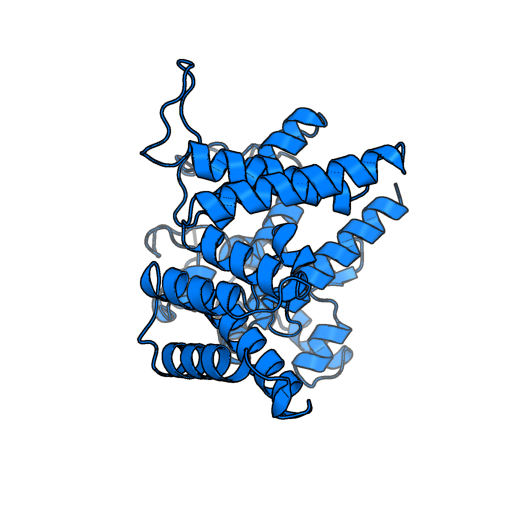HR A 1 149 ? -0.678 10.089 6.217 1.00 89.50 149 THR A CA 1
ATOM 1153 C C . THR A 1 149 ? 0.814 10.227 5.898 1.00 89.50 149 THR A C 1
ATOM 1155 O O . THR A 1 149 ? 1.546 9.242 5.989 1.00 89.50 149 THR A O 1
ATOM 1158 N N . LEU A 1 150 ? 1.301 11.439 5.613 1.00 95.62 150 LEU A N 1
ATOM 1159 C CA . LEU A 1 150 ? 2.735 11.723 5.488 1.00 95.62 150 LEU A CA 1
ATOM 1160 C C . LEU A 1 150 ? 3.443 11.604 6.843 1.00 95.62 150 LEU A C 1
ATOM 1162 O O . LEU A 1 150 ? 4.513 11.003 6.928 1.00 95.62 150 LEU A O 1
ATOM 1166 N N . ALA A 1 151 ? 2.824 12.093 7.921 1.00 96.12 151 ALA A N 1
ATOM 1167 C CA . ALA A 1 151 ? 3.334 11.900 9.275 1.00 96.12 151 ALA A CA 1
ATOM 1168 C C . ALA A 1 151 ? 3.394 10.406 9.650 1.00 96.12 151 ALA A C 1
ATOM 1170 O O . ALA A 1 151 ? 4.399 9.957 10.210 1.00 96.12 151 ALA A O 1
ATOM 1171 N N . TRP A 1 152 ? 2.370 9.616 9.283 1.00 92.88 152 TRP A N 1
ATOM 1172 C CA . TRP A 1 152 ? 2.388 8.155 9.442 1.00 92.88 152 TRP A CA 1
ATOM 1173 C C . TRP A 1 152 ? 3.563 7.535 8.699 1.00 92.88 152 TRP A C 1
ATOM 1175 O O . TRP A 1 152 ? 4.307 6.761 9.291 1.00 92.88 152 TRP A O 1
ATOM 1185 N N . ALA A 1 153 ? 3.757 7.889 7.430 1.00 95.56 153 ALA A N 1
ATOM 1186 C CA . ALA A 1 153 ? 4.846 7.355 6.626 1.00 95.56 153 ALA A CA 1
ATOM 1187 C C . ALA A 1 153 ? 6.221 7.690 7.217 1.00 95.56 153 ALA A C 1
ATOM 1189 O O . ALA A 1 153 ? 7.056 6.798 7.381 1.00 95.56 153 ALA A O 1
ATOM 1190 N N . ALA A 1 154 ? 6.444 8.953 7.590 1.00 98.19 154 ALA A N 1
ATOM 1191 C CA . ALA A 1 154 ? 7.716 9.411 8.137 1.00 98.19 154 ALA A CA 1
ATOM 1192 C C . ALA A 1 154 ? 8.092 8.663 9.424 1.00 98.19 154 ALA A C 1
ATOM 1194 O O . ALA A 1 154 ? 9.175 8.084 9.525 1.00 98.19 154 ALA A O 1
ATOM 1195 N N . LEU A 1 155 ? 7.178 8.633 10.394 1.00 97.62 155 LEU A N 1
ATOM 1196 C CA . LEU A 1 155 ? 7.404 7.989 11.689 1.00 97.62 155 LEU A CA 1
ATOM 1197 C C . LEU A 1 155 ? 7.402 6.461 11.573 1.00 97.62 155 LEU A C 1
ATOM 1199 O O . LEU A 1 155 ? 8.170 5.783 12.252 1.00 97.62 155 LEU A O 1
ATOM 1203 N N . GLY A 1 156 ? 6.590 5.927 10.666 1.00 95.44 156 GLY A N 1
ATOM 1204 C CA . GLY A 1 156 ? 6.507 4.510 10.359 1.00 95.44 156 GLY A CA 1
ATOM 1205 C C . GLY A 1 156 ? 7.819 3.942 9.839 1.00 95.44 156 GLY A C 1
ATOM 1206 O O . GLY A 1 156 ? 8.337 2.974 10.394 1.00 95.44 156 GLY A O 1
ATOM 1207 N N . TRP A 1 157 ? 8.408 4.550 8.809 1.00 97.69 157 TRP A N 1
ATOM 1208 C CA . TRP A 1 157 ? 9.678 4.066 8.262 1.00 97.69 157 TRP A CA 1
ATOM 1209 C C . TRP A 1 157 ? 10.835 4.173 9.267 1.00 97.69 157 TRP A C 1
ATOM 1211 O O . TRP A 1 157 ? 11.716 3.312 9.281 1.00 97.69 157 TRP A O 1
ATOM 1221 N N . LEU A 1 158 ? 10.812 5.170 10.159 1.00 97.31 158 LEU A N 1
ATOM 1222 C CA . LEU A 1 158 ? 11.753 5.248 11.282 1.00 97.31 158 LEU A CA 1
ATOM 1223 C C . LEU A 1 158 ? 11.535 4.119 12.298 1.00 97.31 158 LEU A C 1
ATOM 1225 O O . LEU A 1 158 ? 12.506 3.520 12.760 1.00 97.31 158 LEU A O 1
ATOM 1229 N N . ALA A 1 159 ? 10.284 3.776 12.607 1.00 95.19 159 ALA A N 1
ATOM 1230 C CA . ALA A 1 159 ? 9.970 2.637 13.465 1.00 95.19 159 ALA A CA 1
ATOM 1231 C C . ALA A 1 159 ? 10.383 1.301 12.825 1.00 95.19 159 ALA A C 1
ATOM 1233 O O . ALA A 1 159 ? 10.950 0.452 13.510 1.00 95.19 159 ALA A O 1
ATOM 1234 N N . ALA A 1 160 ? 10.200 1.140 11.510 1.00 94.44 160 ALA A N 1
ATOM 1235 C CA . ALA A 1 160 ? 10.683 -0.020 10.760 1.00 94.44 160 ALA A CA 1
ATOM 1236 C C . ALA A 1 160 ? 12.209 -0.177 10.852 1.00 94.44 160 ALA A C 1
ATOM 1238 O O . ALA A 1 160 ? 12.708 -1.283 11.055 1.00 94.44 160 ALA A O 1
ATOM 1239 N N . LEU A 1 161 ? 12.955 0.931 10.787 1.00 95.12 161 LEU A N 1
ATOM 1240 C CA . LEU A 1 161 ? 14.402 0.935 11.015 1.00 95.12 161 LEU A CA 1
ATOM 1241 C C . LEU A 1 161 ? 14.771 0.601 12.465 1.00 95.12 161 LEU A C 1
ATOM 1243 O O . LEU A 1 161 ? 15.764 -0.086 12.687 1.00 95.12 161 LEU A O 1
ATOM 1247 N N . ALA A 1 162 ? 13.999 1.076 13.443 1.00 94.56 162 ALA A N 1
ATOM 1248 C CA . ALA A 1 162 ? 14.248 0.819 14.860 1.00 94.56 162 ALA A CA 1
ATOM 1249 C C . ALA A 1 162 ? 13.896 -0.619 15.291 1.00 94.56 162 ALA A C 1
ATOM 1251 O O . ALA A 1 162 ? 14.494 -1.140 16.235 1.00 94.56 162 ALA A O 1
ATOM 1252 N N . ALA A 1 163 ? 12.961 -1.268 14.590 1.00 91.06 163 ALA A N 1
ATOM 1253 C CA . ALA A 1 163 ? 12.624 -2.682 14.759 1.00 91.06 163 ALA A CA 1
ATOM 1254 C C . ALA A 1 163 ? 13.702 -3.625 14.188 1.00 91.06 163 ALA A C 1
ATOM 1256 O O . ALA A 1 163 ? 13.736 -4.814 14.517 1.00 91.06 163 ALA A O 1
ATOM 1257 N N . ASP A 1 164 ? 14.593 -3.119 13.328 1.00 88.81 164 ASP A N 1
ATOM 1258 C CA . ASP A 1 164 ? 15.666 -3.913 12.739 1.00 88.81 164 ASP A CA 1
ATOM 1259 C C . ASP A 1 164 ? 16.687 -4.368 13.800 1.00 88.81 164 ASP A C 1
ATOM 1261 O O . ASP A 1 164 ? 17.091 -3.627 14.702 1.00 88.81 164 ASP A O 1
ATOM 1265 N N . GLY A 1 165 ? 17.150 -5.615 13.676 1.00 83.31 165 GLY A N 1
ATOM 1266 C CA . GLY A 1 165 ? 18.085 -6.235 14.620 1.00 83.31 165 GLY A CA 1
ATOM 1267 C C . GLY A 1 165 ? 19.410 -5.479 14.775 1.00 83.31 165 GLY A C 1
ATOM 1268 O O . GLY A 1 165 ? 20.037 -5.541 15.834 1.00 83.31 165 GLY A O 1
ATOM 1269 N N . THR A 1 166 ? 19.813 -4.725 13.756 1.00 86.88 166 THR A N 1
ATOM 1270 C CA . THR A 1 166 ? 21.072 -3.976 13.731 1.00 86.88 166 THR A CA 1
ATOM 1271 C C . THR A 1 166 ? 20.971 -2.569 14.322 1.00 86.88 166 THR A C 1
ATOM 1273 O O . THR A 1 166 ? 22.003 -1.933 14.534 1.00 86.88 166 THR A O 1
ATOM 1276 N N . PHE A 1 167 ? 19.764 -2.053 14.577 1.00 89.44 167 PHE A N 1
ATOM 1277 C CA . PHE A 1 167 ? 19.604 -0.777 15.264 1.00 89.44 167 PHE A CA 1
ATOM 1278 C C . PHE A 1 167 ? 19.874 -0.954 16.760 1.00 89.44 167 PHE A C 1
ATOM 1280 O O . PHE A 1 167 ? 19.275 -1.808 17.408 1.00 89.44 167 PHE A O 1
ATOM 1287 N N . VAL A 1 168 ? 20.778 -0.152 17.320 1.00 89.31 168 VAL A N 1
ATOM 1288 C CA . VAL A 1 168 ? 21.096 -0.170 18.752 1.00 89.31 168 VAL A CA 1
ATOM 1289 C C . VAL A 1 168 ? 20.508 1.096 19.378 1.00 89.31 168 VAL A C 1
ATOM 1291 O O . VAL A 1 168 ? 21.021 2.182 19.098 1.00 89.31 168 VAL A O 1
ATOM 1294 N N . PRO A 1 169 ? 19.431 0.995 20.181 1.00 89.06 169 PRO A N 1
ATOM 1295 C CA . PRO A 1 169 ? 18.872 2.159 20.850 1.00 89.06 169 PRO A CA 1
ATOM 1296 C C . PRO A 1 169 ? 19.879 2.709 21.865 1.00 89.06 169 PRO A C 1
ATOM 1298 O O . PRO A 1 169 ? 20.574 1.954 22.541 1.00 89.06 169 PRO A O 1
ATOM 1301 N N . LEU A 1 170 ? 19.954 4.037 21.963 1.00 92.62 170 LEU A N 1
ATOM 1302 C CA . LEU A 1 170 ? 20.785 4.716 22.965 1.00 92.62 170 LEU A CA 1
ATOM 1303 C C . LEU A 1 170 ? 20.107 4.784 24.343 1.00 92.62 170 LEU A C 1
ATOM 1305 O O . LEU A 1 170 ? 20.759 5.097 25.333 1.00 92.62 170 LEU A O 1
ATOM 1309 N N . SER A 1 171 ? 18.801 4.526 24.394 1.00 90.56 171 SER A N 1
ATOM 1310 C CA . SER A 1 171 ? 17.992 4.449 25.611 1.00 90.56 171 SER A CA 1
ATOM 1311 C C . SER A 1 171 ? 17.674 2.999 25.968 1.00 90.56 171 SER A C 1
ATOM 1313 O O . SER A 1 171 ? 17.580 2.164 25.072 1.00 90.56 171 SER A O 1
ATOM 1315 N N . ASP A 1 172 ? 17.326 2.745 27.229 1.00 88.75 172 ASP A N 1
ATOM 1316 C CA . ASP A 1 172 ? 16.902 1.421 27.718 1.00 88.75 172 ASP A CA 1
ATOM 1317 C C . ASP A 1 172 ? 15.473 1.017 27.300 1.00 88.75 172 ASP A C 1
ATOM 1319 O O . ASP A 1 172 ? 14.953 -0.014 27.728 1.00 88.75 172 ASP A O 1
ATOM 1323 N N . HIS A 1 173 ? 14.804 1.826 26.475 1.00 86.19 173 HIS A N 1
ATOM 1324 C CA . HIS A 1 173 ? 13.476 1.498 25.971 1.00 86.19 173 HIS A CA 1
ATOM 1325 C C . HIS A 1 173 ? 13.507 0.285 25.028 1.00 86.19 173 HIS A C 1
ATOM 1327 O O . HIS A 1 173 ? 14.434 0.148 24.220 1.00 86.19 173 HIS A O 1
ATOM 1333 N N . PRO A 1 174 ? 12.482 -0.586 25.095 1.00 85.50 174 PRO A N 1
ATOM 1334 C CA . PRO A 1 174 ? 12.383 -1.727 24.200 1.00 85.50 174 PRO A CA 1
ATOM 1335 C C . PRO A 1 174 ? 12.259 -1.263 22.747 1.00 85.50 174 PRO A C 1
ATOM 1337 O O . PRO A 1 174 ? 11.714 -0.197 22.452 1.00 85.50 174 PRO A O 1
ATOM 1340 N N . ARG A 1 175 ? 12.760 -2.092 21.828 1.00 85.81 175 ARG A N 1
ATOM 1341 C CA . ARG A 1 175 ? 12.583 -1.853 20.393 1.00 85.81 175 ARG A CA 1
ATOM 1342 C C . ARG A 1 175 ? 11.112 -2.023 20.006 1.00 85.81 175 ARG A C 1
ATOM 1344 O O . ARG A 1 175 ? 10.408 -2.796 20.660 1.00 85.81 175 ARG A O 1
ATOM 1351 N N . PRO A 1 176 ? 10.663 -1.356 18.930 1.00 86.62 176 PRO A N 1
ATOM 1352 C CA . PRO A 1 176 ? 9.361 -1.639 18.347 1.00 86.62 176 PRO A CA 1
ATOM 1353 C C . PRO A 1 176 ? 9.235 -3.123 17.982 1.00 86.62 176 PRO A C 1
ATOM 1355 O O . PRO A 1 176 ? 10.211 -3.751 17.564 1.00 86.62 176 PRO A O 1
ATOM 1358 N N . GLU A 1 177 ? 8.031 -3.674 18.133 1.00 79.56 177 GLU A N 1
ATOM 1359 C CA . GLU A 1 177 ? 7.734 -5.047 17.726 1.00 79.56 177 GLU A CA 1
ATOM 1360 C C . GLU A 1 177 ? 8.005 -5.239 16.229 1.00 79.56 177 GLU A C 1
ATOM 1362 O O . GLU A 1 177 ? 7.666 -4.387 15.398 1.00 79.56 177 GLU A O 1
ATOM 1367 N N . ARG A 1 178 ? 8.629 -6.371 15.896 1.00 80.25 178 ARG A N 1
ATOM 1368 C CA . ARG A 1 178 ? 8.971 -6.732 14.524 1.00 80.25 178 ARG A CA 1
ATOM 1369 C C . ARG A 1 178 ? 7.824 -7.514 13.891 1.00 80.25 178 ARG A C 1
ATOM 1371 O O . ARG A 1 178 ? 7.456 -8.570 14.391 1.00 80.25 178 ARG A O 1
ATOM 1378 N N . LEU A 1 179 ? 7.331 -7.017 12.760 1.00 75.38 179 LEU A N 1
ATOM 1379 C CA . LEU A 1 179 ? 6.397 -7.725 11.881 1.00 75.38 179 LEU A CA 1
ATOM 1380 C C . LEU A 1 179 ? 7.149 -8.357 10.699 1.00 75.38 179 LEU A C 1
ATOM 1382 O O . LEU A 1 179 ? 8.347 -8.113 10.515 1.00 75.38 179 LEU A O 1
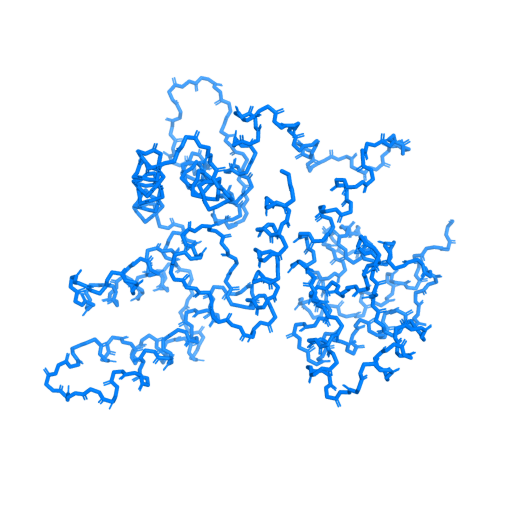ATOM 1386 N N . GLU A 1 180 ? 6.452 -9.183 9.917 1.00 74.38 180 GLU A N 1
ATOM 1387 C CA . GLU A 1 180 ? 7.050 -9.919 8.796 1.00 74.38 180 GLU A CA 1
ATOM 1388 C C . GLU A 1 180 ? 7.567 -8.986 7.695 1.00 74.38 180 GLU A C 1
ATOM 1390 O O . GLU A 1 180 ? 8.731 -9.101 7.298 1.00 74.38 180 GLU A O 1
ATOM 1395 N N . ALA A 1 181 ? 6.752 -8.025 7.247 1.00 80.12 181 ALA A N 1
ATOM 1396 C CA . ALA A 1 181 ? 7.146 -7.055 6.231 1.00 80.12 181 ALA A CA 1
ATOM 1397 C C . ALA A 1 181 ? 7.429 -5.672 6.831 1.00 80.12 181 ALA A C 1
ATOM 1399 O O . ALA A 1 181 ? 6.716 -5.168 7.698 1.00 80.12 181 ALA A O 1
ATOM 1400 N N . SER A 1 182 ? 8.465 -4.996 6.324 1.00 89.62 182 SER A N 1
ATOM 1401 C CA . SER A 1 182 ? 8.836 -3.657 6.803 1.00 89.62 182 SER A CA 1
ATOM 1402 C C . SER A 1 182 ? 7.752 -2.606 6.561 1.00 89.62 182 SER A C 1
ATOM 1404 O O . SER A 1 182 ? 7.643 -1.660 7.338 1.00 89.62 182 SER A O 1
ATOM 1406 N N . VAL A 1 183 ? 6.953 -2.773 5.503 1.00 88.06 183 VAL A N 1
ATOM 1407 C CA . VAL A 1 183 ? 5.821 -1.887 5.200 1.00 88.06 183 VAL A CA 1
ATOM 1408 C C . VAL A 1 183 ? 4.725 -1.987 6.265 1.00 88.06 183 VAL A C 1
ATOM 1410 O O . VAL A 1 183 ? 4.182 -0.959 6.659 1.00 88.06 183 VAL A O 1
ATOM 1413 N N . ASP A 1 184 ? 4.484 -3.179 6.819 1.00 81.06 184 ASP A N 1
ATOM 1414 C CA . ASP A 1 184 ? 3.497 -3.380 7.885 1.00 81.06 184 ASP A CA 1
ATOM 1415 C C . ASP A 1 184 ? 3.955 -2.721 9.181 1.00 81.06 184 ASP A C 1
ATOM 1417 O O . ASP A 1 184 ? 3.169 -2.054 9.854 1.00 81.06 184 ASP A O 1
ATOM 1421 N N . ILE A 1 185 ? 5.252 -2.843 9.503 1.00 84.00 185 ILE A N 1
ATOM 1422 C CA . ILE A 1 185 ? 5.854 -2.151 10.651 1.00 84.00 185 ILE A CA 1
ATOM 1423 C C . ILE A 1 185 ? 5.669 -0.642 10.477 1.00 84.00 185 ILE A C 1
ATOM 1425 O O . ILE A 1 185 ? 5.213 0.036 11.400 1.00 84.00 185 ILE A O 1
ATOM 1429 N N . ALA A 1 186 ? 5.969 -0.115 9.287 1.00 89.19 186 ALA A N 1
ATOM 1430 C CA . ALA A 1 186 ? 5.814 1.304 9.013 1.00 89.19 186 ALA A CA 1
ATOM 1431 C C . ALA A 1 186 ? 4.357 1.766 9.151 1.00 89.19 186 ALA A C 1
ATOM 1433 O O . ALA A 1 186 ? 4.077 2.740 9.851 1.00 89.19 186 ALA A O 1
ATOM 1434 N N . LEU A 1 187 ? 3.418 1.038 8.550 1.00 84.00 187 LEU A N 1
ATOM 1435 C CA . LEU A 1 187 ? 1.997 1.360 8.603 1.00 84.00 187 LEU A CA 1
ATOM 1436 C C . LEU A 1 187 ? 1.447 1.320 10.032 1.00 84.00 187 LEU A C 1
ATOM 1438 O O . LEU A 1 187 ? 0.747 2.248 10.448 1.00 84.00 187 LEU A O 1
ATOM 1442 N N . TRP A 1 188 ? 1.762 0.264 10.786 1.00 81.38 188 TRP A N 1
ATOM 1443 C CA . TRP A 1 188 ? 1.260 0.069 12.143 1.00 81.38 188 TRP A CA 1
ATOM 1444 C C . TRP A 1 188 ? 1.831 1.112 13.107 1.00 81.38 188 TRP A C 1
ATOM 1446 O O . TRP A 1 188 ? 1.071 1.860 13.730 1.00 81.38 188 TRP A O 1
ATOM 1456 N N . HIS A 1 189 ? 3.164 1.215 13.192 1.00 87.56 189 HIS A N 1
ATOM 1457 C CA . HIS A 1 189 ? 3.825 2.090 14.169 1.00 87.56 189 HIS A CA 1
ATOM 1458 C C . HIS A 1 189 ? 3.625 3.560 13.814 1.00 87.56 189 HIS A C 1
ATOM 1460 O O . HIS A 1 189 ? 3.354 4.368 14.698 1.00 87.56 189 HIS A O 1
ATOM 1466 N N . GLY A 1 190 ? 3.673 3.913 12.528 1.00 88.81 190 GLY A N 1
ATOM 1467 C CA . GLY A 1 190 ? 3.438 5.282 12.072 1.00 88.81 190 GLY A CA 1
ATOM 1468 C C . GLY A 1 190 ? 2.065 5.811 12.486 1.00 88.81 190 GLY A C 1
ATOM 1469 O O . GLY A 1 190 ? 1.954 6.903 13.048 1.00 88.81 190 GLY A O 1
ATOM 1470 N N . ARG A 1 191 ? 1.013 5.006 12.285 1.00 86.19 191 ARG A N 1
ATOM 1471 C CA . ARG A 1 191 ? -0.350 5.337 12.731 1.00 86.19 191 ARG A CA 1
ATOM 1472 C C . ARG A 1 191 ? -0.455 5.423 14.249 1.00 86.19 191 ARG A C 1
ATOM 1474 O O . ARG A 1 191 ? -1.072 6.359 14.755 1.00 86.19 191 ARG A O 1
ATOM 1481 N N . ALA A 1 192 ? 0.132 4.466 14.969 1.00 76.81 192 ALA A N 1
ATOM 1482 C CA . ALA A 1 192 ? 0.096 4.438 16.429 1.00 76.81 192 ALA A CA 1
ATOM 1483 C C . ALA A 1 192 ? 0.752 5.686 17.044 1.00 76.81 192 ALA A C 1
ATOM 1485 O O . ALA A 1 192 ? 0.168 6.309 17.931 1.00 76.81 192 ALA A O 1
ATOM 1486 N N . ILE A 1 193 ? 1.920 6.092 16.534 1.00 88.94 193 ILE A N 1
ATOM 1487 C CA . ILE A 1 193 ? 2.651 7.262 17.032 1.00 88.94 193 ILE A CA 1
ATOM 1488 C C . ILE A 1 193 ? 1.874 8.551 16.751 1.00 88.94 193 ILE A C 1
ATOM 1490 O O . ILE A 1 193 ? 1.709 9.362 17.659 1.00 88.94 193 ILE A O 1
ATOM 1494 N N . VAL A 1 194 ? 1.364 8.755 15.531 1.00 87.19 194 VAL A N 1
ATOM 1495 C CA . VAL A 1 194 ? 0.612 9.987 15.226 1.00 87.19 194 VAL A CA 1
ATOM 1496 C C . VAL A 1 194 ? -0.643 10.094 16.078 1.00 87.19 194 VAL A C 1
ATOM 1498 O O . VAL A 1 194 ? -0.879 11.160 16.628 1.00 87.19 194 VAL A O 1
ATOM 1501 N N . ARG A 1 195 ? -1.396 9.003 16.267 1.00 82.00 195 ARG A N 1
ATOM 1502 C CA . ARG A 1 195 ? -2.567 9.005 17.161 1.00 82.00 195 ARG A CA 1
ATOM 1503 C C . ARG A 1 195 ? -2.212 9.436 18.575 1.00 82.00 195 ARG A C 1
ATOM 1505 O O . ARG A 1 195 ? -2.871 10.306 19.137 1.00 82.00 195 ARG A O 1
ATOM 1512 N N . PHE A 1 196 ? -1.141 8.857 19.116 1.00 82.50 196 PHE A N 1
ATOM 1513 C CA . PHE A 1 196 ? -0.626 9.227 20.428 1.00 82.50 196 PHE A CA 1
ATOM 1514 C C . PHE A 1 196 ? -0.299 10.727 20.504 1.00 82.50 196 PHE A C 1
ATOM 1516 O O . PHE A 1 196 ? -0.699 11.392 21.457 1.00 82.50 196 PHE A O 1
ATOM 1523 N N . LEU A 1 197 ? 0.365 11.277 19.482 1.00 88.06 197 LEU A N 1
ATOM 1524 C CA . LEU A 1 197 ? 0.721 12.699 19.422 1.00 88.06 197 LEU A CA 1
ATOM 1525 C C . LEU A 1 197 ? -0.491 13.624 19.240 1.00 88.06 197 LEU A C 1
ATOM 1527 O O . LEU A 1 197 ? -0.479 14.742 19.750 1.00 88.06 197 LEU A O 1
ATOM 1531 N N . THR A 1 198 ? -1.539 13.181 18.544 1.00 84.38 198 THR A N 1
ATOM 1532 C CA . THR A 1 198 ? -2.762 13.970 18.323 1.00 84.38 198 THR A CA 1
ATOM 1533 C C . THR A 1 198 ? -3.788 13.823 19.449 1.00 84.38 198 THR A C 1
ATOM 1535 O O . THR A 1 198 ? -4.866 14.408 19.365 1.00 84.38 198 THR A O 1
ATOM 1538 N N . GLY A 1 199 ? -3.484 13.047 20.496 1.00 80.38 199 GLY A N 1
ATOM 1539 C CA . GLY A 1 199 ? -4.418 12.761 21.587 1.00 80.38 199 GLY A CA 1
ATOM 1540 C C . GLY A 1 199 ? -5.597 11.874 21.172 1.00 80.38 199 GLY A C 1
A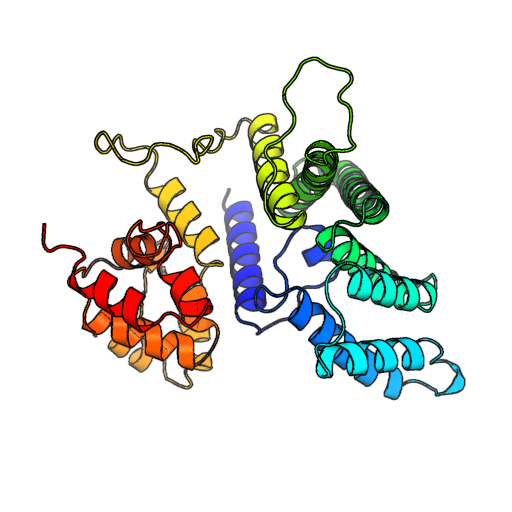TOM 1541 O O . GLY A 1 199 ? -6.579 11.781 21.908 1.00 80.38 199 GLY A O 1
ATOM 1542 N N . GLU A 1 200 ? -5.514 11.220 20.009 1.00 72.44 200 GLU A N 1
ATOM 1543 C CA . GLU A 1 200 ? -6.440 10.150 19.643 1.00 72.44 200 GLU A CA 1
ATOM 1544 C C . GLU A 1 200 ? -6.108 8.925 20.508 1.00 72.44 200 GLU A C 1
ATOM 1546 O O . GLU A 1 200 ? -4.936 8.616 20.743 1.00 72.44 200 GLU A O 1
ATOM 1551 N N . ALA A 1 201 ? -7.128 8.230 21.020 1.00 49.81 201 ALA A N 1
ATOM 1552 C CA . ALA A 1 201 ? -6.902 7.079 21.888 1.00 49.81 201 ALA A CA 1
ATOM 1553 C C . ALA A 1 201 ? -5.988 6.051 21.183 1.00 49.81 201 ALA A C 1
ATOM 1555 O O . ALA A 1 201 ? -6.200 5.743 20.002 1.00 49.81 201 ALA A O 1
ATOM 1556 N N . PRO A 1 202 ? -4.955 5.517 21.866 1.00 45.84 202 PRO A N 1
ATOM 1557 C CA . PRO A 1 202 ? -4.101 4.505 21.266 1.00 45.84 202 PRO A CA 1
ATOM 1558 C C . PRO A 1 202 ? -4.954 3.285 20.890 1.00 45.84 202 PRO A C 1
ATOM 1560 O O . PRO A 1 202 ? -5.881 2.937 21.631 1.00 45.84 202 PRO A O 1
ATOM 1563 N N . PRO A 1 203 ? -4.666 2.604 19.764 1.00 43.44 203 PRO A N 1
ATOM 1564 C CA . PRO A 1 203 ? -5.321 1.339 19.475 1.00 43.44 203 PRO A CA 1
ATOM 1565 C C . PRO A 1 203 ? -5.057 0.386 20.644 1.00 43.44 203 PRO A C 1
ATOM 1567 O O . PRO A 1 203 ? -3.909 0.098 20.969 1.00 43.44 203 PRO A O 1
ATOM 1570 N N . LYS A 1 204 ? -6.123 -0.113 21.280 1.00 42.00 204 LYS A N 1
ATOM 1571 C CA . LYS A 1 204 ? -6.034 -1.048 22.419 1.00 42.00 204 LYS A CA 1
ATOM 1572 C C . LYS A 1 204 ? -5.368 -2.385 22.070 1.00 42.00 204 LYS A C 1
ATOM 1574 O O . LYS A 1 204 ? -5.105 -3.190 22.956 1.00 42.00 204 LYS A O 1
ATOM 1579 N N . VAL A 1 205 ? -5.063 -2.616 20.794 1.00 38.69 205 VAL A N 1
ATOM 1580 C CA . VAL A 1 205 ? -4.351 -3.794 20.296 1.00 38.69 205 VAL A CA 1
ATOM 1581 C C . VAL A 1 205 ? -2.844 -3.604 20.502 1.00 38.69 205 VAL A C 1
ATOM 1583 O O . VAL A 1 205 ? -2.091 -3.398 19.558 1.00 38.69 205 VAL A O 1
ATOM 1586 N N . LEU A 1 206 ? -2.416 -3.654 21.763 1.00 35.31 206 LEU A N 1
ATOM 1587 C CA . LEU A 1 206 ? -1.021 -3.902 22.148 1.00 35.31 206 LEU A CA 1
ATOM 1588 C C . LEU A 1 206 ? -0.784 -5.371 22.539 1.00 35.31 206 LEU A C 1
ATOM 1590 O O . LEU A 1 206 ? 0.212 -5.684 23.180 1.00 35.31 206 LEU A O 1
ATOM 1594 N N . LEU A 1 207 ? -1.684 -6.292 22.183 1.00 34.19 207 LEU A N 1
ATOM 1595 C CA . LEU A 1 207 ? -1.563 -7.696 22.572 1.00 34.19 207 LEU A CA 1
ATOM 1596 C C . LEU A 1 207 ? -1.966 -8.621 21.426 1.00 34.19 207 LEU A C 1
ATOM 1598 O O . LEU A 1 207 ? -3.125 -9.006 21.294 1.00 34.19 207 LEU A O 1
ATOM 1602 N N . ARG A 1 208 ? -0.980 -9.061 20.641 1.00 32.69 208 ARG A N 1
ATOM 1603 C CA . ARG A 1 208 ? -1.033 -10.394 20.032 1.00 32.69 208 ARG A CA 1
ATOM 1604 C C . ARG A 1 208 ? -0.512 -11.389 21.075 1.00 32.69 208 ARG A C 1
ATOM 1606 O O . ARG A 1 208 ? 0.610 -11.858 20.980 1.00 32.69 208 ARG A O 1
ATOM 1613 N N . GLN A 1 209 ? -1.310 -11.626 22.118 1.00 32.66 209 GLN A N 1
ATOM 1614 C CA . GLN A 1 209 ? -1.275 -12.807 22.993 1.00 32.66 209 GLN A CA 1
ATOM 1615 C C . GLN A 1 209 ? -2.417 -12.694 24.018 1.00 32.66 209 GLN A C 1
ATOM 1617 O O . GLN A 1 209 ? -2.506 -11.704 24.739 1.00 32.66 209 GLN A O 1
ATOM 1622 N N . ASN A 1 210 ? -3.257 -13.735 24.071 1.00 29.67 210 ASN A N 1
ATOM 1623 C CA . ASN A 1 210 ? -4.359 -13.983 25.020 1.00 29.67 210 ASN A CA 1
ATOM 1624 C C . ASN A 1 210 ? -5.766 -13.477 24.652 1.00 29.67 210 ASN A C 1
ATOM 1626 O O . ASN A 1 210 ? -6.503 -13.028 25.523 1.00 29.67 210 ASN A O 1
ATOM 1630 N N . TYR A 1 211 ? -6.207 -13.657 23.403 1.00 32.59 211 TYR A N 1
ATOM 1631 C CA . TYR A 1 211 ? -7.650 -13.749 23.125 1.00 32.59 211 TYR A CA 1
ATOM 1632 C C . TYR A 1 211 ? -8.099 -15.203 23.317 1.00 32.59 211 TYR A C 1
ATOM 1634 O O . TYR A 1 211 ? -8.249 -15.959 22.360 1.00 32.59 211 TYR A O 1
ATOM 1642 N N . ARG A 1 212 ? -8.210 -15.635 24.578 1.00 32.66 212 ARG A N 1
ATOM 1643 C CA . ARG A 1 212 ? -8.907 -16.891 24.888 1.00 32.66 212 ARG A CA 1
ATOM 1644 C C . ARG A 1 212 ? -9.661 -16.945 26.206 1.00 32.66 212 ARG A C 1
ATOM 1646 O O . ARG A 1 212 ? -10.459 -17.855 26.333 1.00 32.66 212 ARG A O 1
ATOM 1653 N N . ASP A 1 213 ? -9.528 -15.975 27.102 1.00 29.77 213 ASP A N 1
ATOM 1654 C CA . ASP A 1 213 ? -10.325 -15.965 28.326 1.00 29.77 213 ASP A CA 1
ATOM 1655 C C . ASP A 1 213 ? -10.882 -14.560 28.590 1.00 29.77 213 ASP A C 1
ATOM 1657 O O . ASP A 1 213 ? -10.172 -13.563 28.479 1.00 29.77 213 ASP A O 1
ATOM 1661 N N . ASP A 1 214 ? -12.170 -14.534 28.928 1.00 28.38 214 ASP A N 1
ATOM 1662 C CA . ASP A 1 214 ? -12.983 -13.417 29.418 1.00 28.38 214 ASP A CA 1
ATOM 1663 C C . ASP A 1 214 ? -13.577 -12.421 28.401 1.00 28.38 214 ASP A C 1
ATOM 1665 O O . ASP A 1 214 ? -13.036 -11.375 28.056 1.00 28.38 214 ASP A O 1
ATOM 1669 N N . ALA A 1 215 ? -14.807 -12.758 27.998 1.00 33.16 215 ALA A N 1
ATOM 1670 C CA . ALA A 1 215 ? -15.988 -11.894 28.014 1.00 33.16 215 ALA A CA 1
ATOM 1671 C C . ALA A 1 215 ? -15.810 -10.399 27.664 1.00 33.16 215 ALA A C 1
ATOM 1673 O O . ALA A 1 215 ? -15.408 -9.579 28.486 1.00 33.16 215 ALA A O 1
ATOM 1674 N N . ILE A 1 216 ? -16.291 -10.053 26.463 1.00 43.25 216 ILE A N 1
ATOM 1675 C CA . ILE A 1 216 ? -17.015 -8.822 26.093 1.00 43.25 216 ILE A CA 1
ATOM 1676 C C . ILE A 1 216 ? -16.972 -7.719 27.170 1.00 43.25 216 ILE A C 1
ATOM 1678 O O . ILE A 1 216 ? -17.870 -7.593 28.004 1.00 43.25 216 ILE A O 1
ATOM 1682 N N . GLN A 1 217 ? -15.972 -6.843 27.088 1.00 37.78 217 GLN A N 1
ATOM 1683 C CA . GLN A 1 217 ? -16.087 -5.477 27.592 1.00 37.78 217 GLN A CA 1
ATOM 1684 C C . GLN A 1 217 ? -16.093 -4.530 26.398 1.00 37.78 217 GLN A C 1
ATOM 1686 O O . GLN A 1 217 ? -15.071 -4.262 25.769 1.00 37.78 217 GLN A O 1
ATOM 1691 N N . HIS A 1 218 ? -17.298 -4.069 26.064 1.00 38.66 218 HIS A N 1
ATOM 1692 C CA . HIS A 1 218 ? -17.570 -3.125 24.991 1.00 38.66 218 HIS A CA 1
ATOM 1693 C C . HIS A 1 218 ? -16.662 -1.890 25.075 1.00 38.66 218 HIS A C 1
ATOM 1695 O O . HIS A 1 218 ? -16.808 -1.025 25.942 1.00 38.66 218 HIS A O 1
ATOM 1701 N N . HIS A 1 219 ? -15.766 -1.788 24.101 1.00 43.41 219 HIS A N 1
ATOM 1702 C CA . HIS A 1 219 ? -15.100 -0.560 23.699 1.00 43.41 219 HIS A CA 1
ATOM 1703 C C . HIS A 1 219 ? -15.512 -0.257 22.252 1.00 43.41 219 HIS A C 1
ATOM 1705 O O . HIS A 1 219 ? -15.758 -1.184 21.487 1.00 43.41 219 HIS A O 1
ATOM 1711 N N . ASP A 1 220 ? -15.712 1.030 21.961 1.00 67.25 220 ASP A N 1
ATOM 1712 C CA . ASP A 1 220 ? -16.524 1.602 20.876 1.00 67.25 220 ASP A CA 1
ATOM 1713 C C . ASP A 1 220 ? -16.763 0.695 19.649 1.00 67.25 220 ASP A C 1
ATOM 1715 O O . ASP A 1 220 ? -15.876 0.431 18.834 1.00 67.25 220 ASP A O 1
ATOM 1719 N N . VAL A 1 221 ? -18.016 0.252 19.496 1.00 68.44 221 VAL A N 1
ATOM 1720 C CA . VAL A 1 221 ? -18.481 -0.567 18.365 1.00 68.44 221 VAL A CA 1
ATOM 1721 C C . VAL A 1 221 ? -18.152 0.100 17.024 1.00 68.44 221 VAL A C 1
ATOM 1723 O O . VAL A 1 221 ? -17.892 -0.601 16.046 1.00 68.44 221 VAL A O 1
ATOM 1726 N N . ALA A 1 222 ? -18.138 1.435 16.957 1.00 70.12 222 ALA A N 1
ATOM 1727 C CA . ALA A 1 222 ? -17.791 2.161 15.742 1.00 70.12 222 ALA A CA 1
ATOM 1728 C C . ALA A 1 222 ? -16.306 2.001 15.382 1.00 70.12 222 ALA A C 1
ATOM 1730 O O . ALA A 1 222 ? -15.983 1.733 14.222 1.00 70.12 222 ALA A O 1
ATOM 1731 N N . GLU A 1 223 ? -15.403 2.098 16.360 1.00 65.06 223 GLU A N 1
ATOM 1732 C CA . GLU A 1 223 ? -13.965 1.906 16.138 1.00 65.06 223 GLU A CA 1
ATOM 1733 C C . GLU A 1 223 ? -13.645 0.475 15.703 1.00 65.06 223 GLU A C 1
ATOM 1735 O O . GLU A 1 223 ? -12.832 0.273 14.794 1.00 65.06 223 GLU A O 1
ATOM 1740 N N . TYR A 1 224 ? -14.313 -0.512 16.306 1.00 74.06 224 TYR A N 1
ATOM 1741 C CA . TYR A 1 224 ? -14.133 -1.915 15.945 1.00 74.06 224 TYR A CA 1
ATOM 1742 C C . TYR A 1 224 ? -14.607 -2.203 14.517 1.00 74.06 224 TYR A C 1
ATOM 1744 O O . TYR A 1 224 ? -13.871 -2.773 13.712 1.00 74.06 224 TYR A O 1
ATOM 1752 N N . LYS A 1 225 ? -15.791 -1.703 14.148 1.00 83.94 225 LYS A N 1
ATOM 1753 C CA . LYS A 1 225 ? -16.303 -1.785 12.773 1.00 83.94 225 LYS A CA 1
ATOM 1754 C C . LYS A 1 225 ? -15.358 -1.130 11.767 1.00 83.94 225 LYS A C 1
ATOM 1756 O O . LYS A 1 225 ? -15.084 -1.701 10.715 1.00 83.94 225 LYS A O 1
ATOM 1761 N N . GLN A 1 226 ? -14.805 0.038 12.097 1.00 74.88 226 GLN A N 1
ATOM 1762 C CA . GLN A 1 226 ? -13.793 0.690 11.261 1.00 74.88 226 GLN A CA 1
ATOM 1763 C C . GLN A 1 226 ? -12.500 -0.123 11.157 1.00 74.88 226 GLN A C 1
ATOM 1765 O O . GLN A 1 226 ? -11.851 -0.109 10.111 1.00 74.88 226 GLN A O 1
ATOM 1770 N N . TRP A 1 227 ? -12.088 -0.810 12.223 1.00 79.44 227 TRP A N 1
ATOM 1771 C CA . TRP A 1 227 ? -10.940 -1.709 12.172 1.00 79.44 227 TRP A CA 1
ATOM 1772 C C . TRP A 1 227 ? -11.196 -2.894 11.235 1.00 79.44 227 TRP A C 1
ATOM 1774 O O . TRP A 1 227 ? -10.370 -3.114 10.351 1.00 79.44 227 TRP A O 1
ATOM 1784 N N . LEU A 1 228 ? -12.356 -3.551 11.335 1.00 83.44 228 LEU A N 1
ATOM 1785 C CA . LEU A 1 228 ? -12.757 -4.634 10.429 1.00 83.44 228 LEU A CA 1
ATOM 1786 C C . LEU A 1 228 ? -12.750 -4.190 8.965 1.00 83.44 228 LEU A C 1
ATOM 1788 O O . LEU A 1 228 ? -12.198 -4.876 8.112 1.00 83.44 228 LEU A O 1
ATOM 1792 N N . ILE A 1 229 ? -13.283 -3.001 8.675 1.00 86.00 229 ILE A N 1
ATOM 1793 C CA . ILE A 1 229 ? -13.242 -2.429 7.323 1.00 86.00 229 ILE A CA 1
ATOM 1794 C C . ILE A 1 229 ? -11.803 -2.273 6.828 1.00 86.00 229 ILE A C 1
ATOM 1796 O O . ILE A 1 229 ? -11.510 -2.610 5.686 1.00 86.00 229 ILE A O 1
ATOM 1800 N N . ARG A 1 230 ? -10.889 -1.776 7.669 1.00 77.25 230 ARG A N 1
ATOM 1801 C CA . ARG A 1 230 ? -9.477 -1.636 7.283 1.00 77.25 230 ARG A CA 1
ATOM 1802 C C . ARG A 1 230 ? -8.830 -2.991 6.996 1.00 77.25 230 ARG A C 1
ATOM 1804 O O . ARG A 1 230 ? -8.091 -3.084 6.024 1.00 77.25 230 ARG A O 1
ATOM 1811 N N . GLN A 1 231 ? -9.114 -4.009 7.810 1.00 78.75 231 GLN A N 1
ATOM 1812 C CA . GLN A 1 231 ? -8.604 -5.371 7.602 1.00 78.75 231 GLN A CA 1
ATOM 1813 C C . GLN A 1 231 ? -9.187 -6.027 6.341 1.00 78.75 231 GLN A C 1
ATOM 1815 O O . GLN A 1 231 ? -8.483 -6.730 5.632 1.00 78.75 231 GLN A O 1
ATOM 1820 N N . ALA A 1 232 ? -10.436 -5.717 5.990 1.00 84.94 232 ALA A N 1
ATOM 1821 C CA . ALA A 1 232 ? -11.057 -6.124 4.729 1.00 84.94 232 ALA A CA 1
ATOM 1822 C C . ALA A 1 232 ? -10.490 -5.434 3.478 1.00 84.94 232 ALA A C 1
ATOM 1824 O O . ALA A 1 232 ? -10.994 -5.672 2.378 1.00 84.94 232 ALA A O 1
ATOM 1825 N N . GLY A 1 233 ? -9.510 -4.541 3.627 1.00 76.75 233 GLY A N 1
ATOM 1826 C CA . GLY A 1 233 ? -9.008 -3.745 2.515 1.00 76.75 233 GLY A CA 1
ATOM 1827 C C . GLY A 1 233 ? -9.926 -2.586 2.114 1.00 76.75 233 GLY A C 1
ATOM 1828 O O . GLY A 1 233 ? -9.891 -2.112 0.982 1.00 76.75 233 GLY A O 1
ATOM 1829 N N . GLY A 1 234 ? -10.774 -2.122 3.027 1.00 85.06 234 GLY A N 1
ATOM 1830 C CA . GLY A 1 234 ? -11.770 -1.094 2.761 1.00 85.06 234 GLY A CA 1
ATOM 1831 C C . GLY A 1 234 ? -13.101 -1.669 2.280 1.00 85.06 234 GLY A C 1
ATOM 1832 O O . GLY A 1 234 ? -13.432 -2.837 2.495 1.00 85.06 234 GLY A O 1
ATOM 1833 N N . VAL A 1 235 ? -13.897 -0.807 1.656 1.00 90.25 235 VAL A N 1
ATOM 1834 C CA . VAL A 1 235 ? -15.229 -1.133 1.142 1.00 90.25 235 VAL A CA 1
ATOM 1835 C C . VAL A 1 235 ? -15.411 -0.569 -0.261 1.00 90.25 235 VAL A C 1
ATOM 1837 O O . VAL A 1 235 ? -14.769 0.410 -0.638 1.00 90.25 235 VAL A O 1
ATOM 1840 N N . VAL A 1 236 ? -16.314 -1.182 -1.016 1.00 87.12 236 VAL A N 1
ATOM 1841 C CA . VAL A 1 236 ? -16.679 -0.812 -2.381 1.00 87.12 236 VAL A CA 1
ATOM 1842 C C . VAL A 1 236 ? -18.171 -0.479 -2.422 1.00 87.12 236 VAL A C 1
ATOM 1844 O O . VAL A 1 236 ? -18.987 -1.165 -1.805 1.00 87.12 236 VAL A O 1
ATOM 1847 N N . GLU A 1 237 ? -18.536 0.594 -3.123 1.00 88.88 237 GLU A N 1
ATOM 1848 C CA . GLU A 1 237 ? -19.931 1.028 -3.254 1.00 88.88 237 GLU A CA 1
ATOM 1849 C C . GLU A 1 237 ? -20.729 0.146 -4.227 1.00 88.88 237 GLU A C 1
ATOM 1851 O O . GLU A 1 237 ? -20.181 -0.409 -5.178 1.00 88.88 237 GLU A O 1
ATOM 1856 N N . GLU A 1 238 ? -22.046 0.061 -4.023 1.00 91.69 238 GLU A N 1
ATOM 1857 C CA . GLU A 1 238 ? -22.953 -0.822 -4.771 1.00 91.69 238 GLU A CA 1
ATOM 1858 C C . GLU A 1 238 ? -22.803 -0.745 -6.294 1.00 91.69 238 GLU A C 1
ATOM 1860 O O . GLU A 1 238 ? -22.648 -1.780 -6.936 1.00 91.69 238 GLU A O 1
ATOM 1865 N N . GLY A 1 239 ? -22.823 0.458 -6.879 1.00 83.06 239 GLY A N 1
ATOM 1866 C CA . GLY A 1 239 ? -22.710 0.609 -8.334 1.00 83.06 239 GLY A CA 1
ATOM 1867 C C . GLY A 1 239 ? -21.405 0.019 -8.873 1.00 83.06 239 GLY A C 1
ATOM 1868 O O . GLY A 1 239 ? -21.399 -0.695 -9.868 1.00 83.06 239 GLY A O 1
ATOM 1869 N N . ILE A 1 240 ? -20.314 0.218 -8.134 1.00 83.06 240 ILE A N 1
ATOM 1870 C CA . ILE A 1 240 ? -18.973 -0.250 -8.490 1.00 83.06 240 ILE A CA 1
ATOM 1871 C C . ILE A 1 240 ? -18.865 -1.782 -8.381 1.00 83.06 240 ILE A C 1
ATOM 1873 O O . ILE A 1 240 ? -18.119 -2.411 -9.140 1.00 83.06 240 ILE A O 1
ATOM 1877 N N . VAL A 1 241 ? -19.576 -2.396 -7.432 1.00 90.25 241 VAL A N 1
ATOM 1878 C CA . VAL A 1 241 ? -19.667 -3.860 -7.309 1.00 90.25 241 VAL A CA 1
ATOM 1879 C C . VAL A 1 241 ? -20.518 -4.448 -8.427 1.00 90.25 241 VAL A C 1
ATOM 1881 O O . VAL A 1 241 ? -20.108 -5.433 -9.037 1.00 90.25 241 VAL A O 1
ATOM 1884 N N . ALA A 1 242 ? -21.663 -3.827 -8.715 1.00 89.00 242 ALA A N 1
ATOM 1885 C CA . ALA A 1 242 ? -22.589 -4.269 -9.749 1.00 89.00 242 ALA A CA 1
ATOM 1886 C C . ALA A 1 242 ? -21.902 -4.289 -11.123 1.00 89.00 242 ALA A C 1
ATOM 1888 O O . ALA A 1 242 ? -21.899 -5.322 -11.791 1.00 89.00 242 ALA A O 1
ATOM 1889 N N . ASP A 1 243 ? -21.205 -3.204 -11.470 1.00 83.12 243 ASP A N 1
ATOM 1890 C CA . ASP A 1 243 ? -20.427 -3.104 -12.706 1.00 83.12 243 ASP A CA 1
ATOM 1891 C C . ASP A 1 243 ? -19.345 -4.190 -12.798 1.00 83.12 243 ASP A C 1
ATOM 1893 O O . ASP A 1 243 ? -19.164 -4.809 -13.844 1.00 83.12 243 ASP A O 1
ATOM 1897 N N . TRP A 1 244 ? -18.639 -4.464 -11.696 1.00 84.06 244 TRP A N 1
ATOM 1898 C CA . TRP A 1 244 ? -17.557 -5.456 -11.675 1.00 84.06 244 TRP A CA 1
ATOM 1899 C C . TRP A 1 244 ? -18.053 -6.894 -11.799 1.00 84.06 244 TRP A C 1
ATOM 1901 O O . TRP A 1 244 ? -17.407 -7.717 -12.442 1.00 84.06 244 TRP A O 1
ATOM 1911 N N . LEU A 1 245 ? -19.217 -7.188 -11.223 1.00 86.44 245 LEU A N 1
ATOM 1912 C CA . LEU A 1 245 ? -19.885 -8.476 -11.378 1.00 86.44 245 LEU A CA 1
ATOM 1913 C C . LEU A 1 245 ? -20.664 -8.591 -12.701 1.00 86.44 245 LEU A C 1
ATOM 1915 O O . LEU A 1 245 ? -21.221 -9.652 -12.980 1.00 86.44 245 LEU A O 1
ATOM 1919 N N . GLY A 1 246 ? -20.714 -7.529 -13.514 1.00 86.62 246 GLY A N 1
ATOM 1920 C CA . GLY A 1 246 ? -21.467 -7.504 -14.769 1.00 86.62 246 GLY A CA 1
ATOM 1921 C C . GLY A 1 246 ? -22.980 -7.625 -14.570 1.00 86.62 246 GLY A C 1
ATOM 1922 O O . GLY A 1 246 ? -23.664 -8.205 -15.411 1.00 86.62 246 GLY A O 1
ATOM 1923 N N . MET A 1 247 ? -23.499 -7.108 -13.455 1.00 92.62 247 MET A N 1
ATOM 1924 C CA . MET A 1 247 ? -24.906 -7.200 -13.058 1.00 92.62 247 MET A CA 1
ATOM 1925 C C . MET A 1 247 ? -25.509 -5.820 -12.806 1.00 92.62 247 MET A C 1
ATOM 1927 O O . MET A 1 247 ? -24.813 -4.832 -12.590 1.00 92.62 247 MET A O 1
ATOM 1931 N N . SER A 1 248 ? -26.837 -5.741 -12.813 1.00 93.75 248 SER A N 1
ATOM 1932 C CA . SER A 1 248 ? -27.527 -4.499 -12.439 1.00 93.75 248 SER A CA 1
ATOM 1933 C C . SER A 1 248 ? -27.541 -4.303 -10.910 1.00 93.75 248 SER A C 1
ATOM 1935 O O . SER A 1 248 ? -27.586 -5.294 -10.180 1.00 93.75 248 SER A O 1
ATOM 1937 N N . PRO A 1 249 ? -27.590 -3.066 -10.372 1.00 92.69 249 PRO A N 1
ATOM 1938 C CA . PRO A 1 249 ? -27.702 -2.856 -8.923 1.00 92.69 249 PRO A CA 1
ATOM 1939 C C . PRO A 1 249 ? -28.894 -3.583 -8.264 1.00 92.69 249 PRO A C 1
ATOM 1941 O O . PRO A 1 249 ? -28.710 -4.181 -7.207 1.00 92.69 249 PRO A O 1
ATOM 1944 N N . PRO A 1 250 ? -30.102 -3.639 -8.870 1.00 94.88 250 PRO A N 1
ATOM 1945 C CA . PRO A 1 250 ? -31.198 -4.446 -8.328 1.00 94.88 250 PRO A CA 1
ATOM 1946 C C . PRO A 1 250 ? -30.904 -5.950 -8.296 1.00 94.88 250 PRO A C 1
ATOM 1948 O O . PRO A 1 250 ? -31.398 -6.652 -7.420 1.00 94.88 250 PRO A O 1
ATOM 1951 N N . GLU A 1 251 ? -30.133 -6.463 -9.253 1.00 93.31 251 GLU A N 1
ATOM 1952 C CA . GLU A 1 251 ? -29.705 -7.861 -9.266 1.00 93.31 251 GLU A CA 1
ATOM 1953 C C . GLU A 1 251 ? -28.672 -8.131 -8.172 1.00 93.31 251 GLU A C 1
ATOM 1955 O O . GLU A 1 251 ? -28.853 -9.075 -7.408 1.00 93.31 251 GLU A O 1
ATOM 1960 N N . LEU A 1 252 ? -27.680 -7.251 -8.011 1.00 94.44 252 LEU A N 1
ATOM 1961 C CA . LEU A 1 252 ? -26.723 -7.310 -6.905 1.00 94.44 252 LEU A CA 1
ATOM 1962 C C . LEU A 1 252 ? -27.430 -7.341 -5.543 1.00 94.44 252 LEU A C 1
ATOM 1964 O O . LEU A 1 252 ? -27.112 -8.181 -4.705 1.00 94.44 252 LEU A O 1
ATOM 1968 N N . ARG A 1 253 ? -28.443 -6.489 -5.333 1.00 94.06 253 ARG A N 1
ATOM 1969 C CA . ARG A 1 253 ? -29.237 -6.503 -4.092 1.00 94.06 253 ARG A CA 1
ATOM 1970 C C . ARG A 1 253 ? -29.900 -7.850 -3.832 1.00 94.06 253 ARG A C 1
ATOM 1972 O O . ARG A 1 253 ? -29.873 -8.303 -2.697 1.00 94.06 253 ARG A O 1
ATOM 1979 N N . ARG A 1 254 ? -30.422 -8.528 -4.862 1.00 92.88 254 ARG A N 1
ATOM 1980 C CA . ARG A 1 254 ? -31.002 -9.877 -4.705 1.00 92.88 254 ARG A CA 1
ATOM 1981 C C . ARG A 1 254 ? -29.960 -10.909 -4.274 1.00 92.88 254 ARG A C 1
ATOM 1983 O O . ARG A 1 254 ? -30.279 -11.769 -3.462 1.00 92.88 254 ARG A O 1
ATOM 1990 N N . TYR A 1 255 ? -28.732 -10.819 -4.785 1.00 90.88 255 TYR A N 1
ATOM 1991 C CA . TYR A 1 255 ? -27.622 -11.671 -4.339 1.00 90.88 255 TYR A CA 1
ATOM 1992 C C . TYR A 1 255 ? -27.269 -11.399 -2.872 1.00 90.88 255 TYR A C 1
ATOM 1994 O O . TYR A 1 255 ? -27.134 -12.325 -2.074 1.00 90.88 255 TYR A O 1
ATOM 2002 N N . THR A 1 256 ? -27.183 -10.125 -2.495 1.00 93.00 256 THR A N 1
ATOM 2003 C CA . THR A 1 256 ? -26.933 -9.702 -1.114 1.00 93.00 256 THR A CA 1
ATOM 2004 C C . THR A 1 256 ? -28.025 -10.179 -0.157 1.00 93.00 256 THR A C 1
ATOM 2006 O O . THR A 1 256 ? -27.723 -10.756 0.883 1.00 93.00 256 THR A O 1
ATOM 2009 N N . GLU A 1 257 ? -29.295 -9.987 -0.517 1.00 90.38 257 GLU A N 1
ATOM 2010 C CA . GLU A 1 257 ? -30.459 -10.457 0.247 1.00 90.38 257 GLU A CA 1
ATOM 2011 C C . GLU A 1 257 ? -30.494 -11.987 0.350 1.00 90.38 257 GLU A C 1
ATOM 2013 O O . GLU A 1 257 ? -30.875 -12.528 1.387 1.00 90.38 257 GLU A O 1
ATOM 2018 N N . GLY A 1 258 ? -30.043 -12.687 -0.696 1.00 88.19 258 GLY A N 1
ATOM 2019 C CA . GLY A 1 258 ? -29.843 -14.137 -0.701 1.00 88.19 258 GLY A CA 1
ATOM 2020 C C . GLY A 1 258 ? -28.665 -14.614 0.155 1.00 88.19 258 GLY A C 1
ATOM 2021 O O . GLY A 1 258 ? -28.499 -15.816 0.345 1.00 88.19 258 GLY A O 1
ATOM 2022 N N . GLY A 1 259 ? -27.858 -13.692 0.689 1.00 90.12 259 GLY A N 1
ATOM 2023 C CA . GLY A 1 259 ? -26.696 -13.993 1.517 1.00 90.12 259 GLY A CA 1
ATOM 2024 C C . GLY A 1 259 ? -25.467 -14.452 0.733 1.00 90.12 259 GLY A C 1
ATOM 2025 O O . GLY A 1 259 ? -24.554 -14.987 1.356 1.00 90.12 259 GLY A O 1
ATOM 2026 N N . ASP A 1 260 ? -25.431 -14.244 -0.588 1.00 92.31 260 ASP A N 1
ATOM 2027 C CA . ASP A 1 260 ? -24.322 -14.644 -1.467 1.00 92.31 260 ASP A CA 1
ATOM 2028 C C . ASP A 1 260 ? -23.098 -13.717 -1.350 1.00 92.31 260 ASP A C 1
ATOM 2030 O O . ASP A 1 260 ? -21.991 -14.097 -1.729 1.00 92.31 260 ASP A O 1
ATOM 2034 N N . LEU A 1 261 ? -23.292 -12.507 -0.822 1.00 95.31 261 LEU A N 1
ATOM 2035 C CA . LEU A 1 261 ? -22.251 -11.514 -0.570 1.00 95.31 261 LEU A CA 1
ATOM 2036 C C . LEU A 1 261 ? -22.410 -10.928 0.830 1.00 95.31 261 LEU A C 1
ATOM 2038 O O . LEU A 1 261 ? -23.505 -10.891 1.397 1.00 95.31 261 LEU A O 1
ATOM 2042 N N . ILE A 1 262 ? -21.311 -10.415 1.375 1.00 96.19 262 ILE A N 1
ATOM 2043 C CA . ILE A 1 262 ? -21.347 -9.605 2.587 1.00 96.19 262 ILE A CA 1
ATOM 2044 C C . ILE A 1 262 ? -21.589 -8.160 2.169 1.00 96.19 262 ILE A C 1
ATOM 2046 O O . ILE A 1 262 ? -20.739 -7.546 1.524 1.00 96.19 262 ILE A O 1
ATOM 2050 N N . ALA A 1 263 ? -22.719 -7.601 2.584 1.00 96.38 263 ALA A N 1
ATOM 2051 C CA . ALA A 1 263 ? -22.962 -6.170 2.505 1.00 96.38 263 ALA A CA 1
ATOM 2052 C C . ALA A 1 263 ? -23.231 -5.617 3.900 1.00 96.38 263 ALA A C 1
ATOM 2054 O O . ALA A 1 263 ? -24.051 -6.148 4.649 1.00 96.38 263 ALA A O 1
ATOM 2055 N N . ILE A 1 264 ? -22.523 -4.553 4.250 1.00 94.94 264 ILE A N 1
ATOM 2056 C CA . ILE A 1 264 ? -22.633 -3.891 5.545 1.00 94.94 264 ILE A CA 1
ATOM 2057 C C . ILE A 1 264 ? -23.275 -2.519 5.362 1.00 94.94 264 ILE A C 1
ATOM 2059 O O . ILE A 1 264 ? -23.054 -1.840 4.359 1.00 94.94 264 ILE A O 1
ATOM 2063 N N . ASP A 1 265 ? -24.075 -2.114 6.345 1.00 91.12 265 ASP A N 1
ATOM 2064 C CA . ASP A 1 265 ? -24.551 -0.737 6.438 1.00 91.12 265 ASP A CA 1
ATOM 2065 C C . ASP A 1 265 ? -23.461 0.140 7.066 1.00 91.12 265 ASP A C 1
ATOM 2067 O O . ASP A 1 265 ? -22.984 -0.134 8.175 1.00 91.12 265 ASP A O 1
ATOM 2071 N N . MET A 1 266 ? -23.061 1.177 6.335 1.00 83.00 266 MET A N 1
ATOM 2072 C CA . MET A 1 266 ? -22.174 2.243 6.784 1.00 83.00 266 MET A CA 1
ATOM 2073 C C . MET A 1 266 ? -22.862 3.587 6.570 1.00 83.00 266 MET A C 1
ATOM 2075 O O . MET A 1 266 ? -23.047 4.017 5.432 1.00 83.00 266 MET A O 1
ATOM 2079 N N . ASP A 1 267 ? -23.220 4.258 7.663 1.00 82.00 267 ASP A N 1
ATOM 2080 C CA . ASP A 1 267 ? -23.872 5.573 7.649 1.00 82.00 267 ASP A CA 1
ATOM 2081 C C . ASP A 1 267 ? -25.127 5.616 6.746 1.00 82.00 267 ASP A C 1
ATOM 2083 O O . ASP A 1 267 ? -25.351 6.578 6.006 1.00 82.00 267 ASP A O 1
ATOM 2087 N N . GLY A 1 268 ? -25.940 4.549 6.779 1.00 83.50 268 GLY A N 1
ATOM 2088 C CA . GLY A 1 268 ? -27.161 4.417 5.976 1.00 83.50 268 GLY A CA 1
ATOM 2089 C C . GLY A 1 268 ? -26.922 4.074 4.503 1.00 83.50 268 GLY A C 1
ATOM 2090 O O . GLY A 1 268 ? -27.829 4.223 3.679 1.00 83.50 268 GLY A O 1
ATOM 2091 N N . ARG A 1 269 ? -25.699 3.669 4.143 1.00 86.19 269 ARG A N 1
ATOM 2092 C CA . ARG A 1 269 ? -25.338 3.202 2.803 1.00 86.19 269 ARG A CA 1
ATOM 2093 C C . ARG A 1 269 ? -24.884 1.754 2.850 1.00 86.19 269 ARG A C 1
ATOM 2095 O O . ARG A 1 269 ? -24.044 1.377 3.662 1.00 86.19 269 ARG A O 1
ATOM 2102 N N . THR A 1 270 ? -25.376 0.967 1.903 1.00 92.56 270 THR A N 1
ATOM 2103 C CA . THR A 1 270 ? -24.899 -0.395 1.672 1.00 92.56 270 THR A CA 1
ATOM 2104 C C . THR A 1 270 ? -23.547 -0.360 0.968 1.00 92.56 270 THR A C 1
ATOM 2106 O O . THR A 1 270 ? -23.425 0.174 -0.137 1.00 92.56 270 THR A O 1
ATOM 2109 N N . VAL A 1 271 ? -22.537 -0.948 1.601 1.00 93.12 271 VAL A N 1
ATOM 2110 C CA . VAL A 1 271 ? -21.189 -1.090 1.045 1.00 93.12 271 VAL A CA 1
ATOM 2111 C C . VAL A 1 271 ? -20.690 -2.524 1.203 1.00 93.12 271 VAL A C 1
ATOM 2113 O O . VAL A 1 271 ? -21.161 -3.278 2.055 1.00 93.12 271 VAL A O 1
ATOM 2116 N N . TYR A 1 272 ? -19.723 -2.903 0.377 1.00 94.88 272 TYR A N 1
ATOM 2117 C CA . TYR A 1 272 ? -19.243 -4.275 0.258 1.00 94.88 272 TYR A CA 1
ATOM 2118 C C . TYR A 1 272 ? -17.767 -4.340 0.663 1.00 94.88 272 TYR A C 1
ATOM 2120 O O . TYR A 1 272 ? -16.953 -3.680 0.019 1.00 94.88 272 TYR A O 1
ATOM 2128 N N . PRO A 1 273 ? -17.385 -5.101 1.705 1.00 94.38 273 PRO A N 1
ATOM 2129 C CA . PRO A 1 273 ? -15.984 -5.318 2.070 1.00 94.38 273 PRO A CA 1
ATOM 2130 C C . PRO A 1 273 ? -15.132 -5.734 0.864 1.00 94.38 273 PRO A C 1
ATOM 2132 O O . PRO A 1 273 ? -15.531 -6.635 0.128 1.00 94.38 273 PRO A O 1
ATOM 2135 N N . ALA A 1 274 ? -13.992 -5.074 0.643 1.00 90.81 274 ALA A N 1
ATOM 2136 C CA . ALA A 1 274 ? -13.235 -5.190 -0.608 1.00 90.81 274 ALA A CA 1
ATOM 2137 C C . ALA A 1 274 ? -12.614 -6.580 -0.825 1.00 90.81 274 ALA A C 1
ATOM 2139 O O . ALA A 1 274 ? -12.543 -7.039 -1.965 1.00 90.81 274 ALA A O 1
ATOM 2140 N N . PHE A 1 275 ? -12.230 -7.276 0.250 1.00 88.88 275 PHE A N 1
ATOM 2141 C CA . PHE A 1 275 ? -11.589 -8.593 0.175 1.00 88.88 275 PHE A CA 1
ATOM 2142 C C . PHE A 1 275 ? -12.388 -9.617 -0.657 1.00 88.88 275 PHE A C 1
ATOM 2144 O O . PHE A 1 275 ? -11.804 -10.380 -1.424 1.00 88.88 275 PHE A O 1
ATOM 2151 N N . GLN A 1 276 ? -13.728 -9.593 -0.590 1.00 93.38 276 GLN A N 1
ATOM 2152 C CA . GLN A 1 276 ? -14.576 -10.539 -1.331 1.00 93.38 276 GLN A CA 1
ATOM 2153 C C . GLN A 1 276 ? -14.585 -10.289 -2.853 1.00 93.38 276 GLN A C 1
ATOM 2155 O O . GLN A 1 276 ? -15.077 -11.122 -3.608 1.00 93.38 276 GLN A O 1
ATOM 2160 N N . LEU A 1 277 ? -14.051 -9.148 -3.308 1.00 89.75 277 LEU A N 1
ATOM 2161 C CA . LEU A 1 277 ? -14.077 -8.674 -4.698 1.00 89.75 277 LEU A CA 1
ATOM 2162 C C . LEU A 1 277 ? -12.684 -8.659 -5.347 1.00 89.75 277 LEU A C 1
ATOM 2164 O O . LEU A 1 277 ? -12.470 -7.932 -6.315 1.00 89.75 277 LEU A O 1
ATOM 2168 N N . LYS A 1 278 ? -11.729 -9.437 -4.818 1.00 80.81 278 LYS A N 1
ATOM 2169 C CA . LYS A 1 278 ? -10.358 -9.485 -5.352 1.00 80.81 278 LYS A CA 1
ATOM 2170 C C . LYS A 1 278 ? -10.311 -10.055 -6.773 1.00 80.81 278 LYS A C 1
ATOM 2172 O O . LYS A 1 278 ? -9.661 -9.502 -7.647 1.00 80.81 278 LYS A O 1
ATOM 2177 N N . ASN A 1 279 ? -11.005 -11.164 -7.011 1.00 78.62 279 ASN A N 1
ATOM 2178 C CA . ASN A 1 279 ? -11.122 -11.808 -8.320 1.00 78.62 279 ASN A CA 1
ATOM 2179 C C . ASN A 1 279 ? -12.400 -12.672 -8.373 1.00 78.62 279 ASN A C 1
ATOM 2181 O O . ASN A 1 279 ? -13.010 -12.920 -7.326 1.00 78.62 279 ASN A O 1
ATOM 2185 N N . PRO A 1 280 ? -12.825 -13.157 -9.558 1.00 77.56 280 PRO A N 1
ATOM 2186 C CA . PRO A 1 280 ? -14.039 -13.967 -9.681 1.00 77.56 280 PRO A CA 1
ATOM 2187 C C . PRO A 1 280 ? -14.046 -15.223 -8.799 1.00 77.56 280 PRO A C 1
ATOM 2189 O O . PRO A 1 280 ? -15.095 -15.617 -8.295 1.00 77.56 280 PRO A O 1
ATOM 2192 N N . THR A 1 281 ? -12.885 -15.839 -8.566 1.00 80.75 281 THR A N 1
ATOM 2193 C CA . THR A 1 281 ? -12.767 -17.031 -7.715 1.00 80.75 281 THR A CA 1
ATOM 2194 C C . THR A 1 281 ? -13.035 -16.697 -6.250 1.00 80.75 281 THR A C 1
ATOM 2196 O O . THR A 1 281 ? -13.783 -17.421 -5.600 1.00 80.75 281 THR A O 1
ATOM 2199 N N . SER A 1 282 ? -12.505 -15.578 -5.743 1.00 85.25 282 SER A N 1
ATOM 2200 C CA . SER A 1 282 ? -12.759 -15.114 -4.373 1.00 85.25 282 SER A CA 1
ATOM 2201 C C . SER A 1 282 ? -14.248 -14.912 -4.102 1.00 85.25 282 SER A C 1
ATOM 2203 O O . SER A 1 282 ? -14.732 -15.308 -3.048 1.00 85.25 282 SER A O 1
ATOM 2205 N N . VAL A 1 283 ? -14.996 -14.375 -5.069 1.00 88.81 283 VAL A N 1
ATOM 2206 C CA . VAL A 1 283 ? -16.454 -14.207 -4.953 1.00 88.81 283 VAL A CA 1
ATOM 2207 C C . VAL A 1 283 ? -17.150 -15.553 -4.815 1.00 88.81 283 VAL A C 1
ATOM 2209 O O . VAL A 1 283 ? -18.015 -15.718 -3.959 1.00 88.81 283 VAL A O 1
ATOM 2212 N N . LEU A 1 284 ? -16.781 -16.524 -5.654 1.00 88.88 284 LEU A N 1
ATOM 2213 C CA . LEU A 1 284 ? -17.371 -17.862 -5.622 1.00 88.88 284 LEU A CA 1
ATOM 2214 C C . LEU A 1 284 ? -17.031 -18.598 -4.321 1.00 88.88 284 LEU A C 1
ATOM 2216 O O . LEU A 1 284 ? -17.902 -19.257 -3.751 1.00 88.88 284 LEU A O 1
ATOM 2220 N N . ASP A 1 285 ? -15.795 -18.460 -3.841 1.00 92.38 285 ASP A N 1
ATOM 2221 C CA . ASP A 1 285 ? -15.342 -19.043 -2.578 1.00 92.38 285 ASP A CA 1
ATOM 2222 C C . ASP A 1 285 ? -16.092 -18.422 -1.387 1.00 92.38 285 ASP A C 1
ATOM 2224 O O . ASP A 1 285 ? -16.645 -19.156 -0.562 1.00 92.38 285 ASP A O 1
ATOM 2228 N N . VAL A 1 286 ? -16.202 -17.088 -1.332 1.00 94.12 286 VAL A N 1
ATOM 2229 C CA . VAL A 1 286 ? -16.972 -16.377 -0.298 1.00 94.12 286 VAL A CA 1
ATOM 2230 C C . VAL A 1 286 ? -18.436 -16.793 -0.346 1.00 94.12 286 VAL A C 1
ATOM 2232 O O . VAL A 1 286 ? -18.978 -17.211 0.672 1.00 94.12 286 VAL A O 1
ATOM 2235 N N . ARG A 1 287 ? -19.065 -16.779 -1.523 1.00 93.88 287 ARG A N 1
ATOM 2236 C CA . ARG A 1 287 ? -20.455 -17.212 -1.703 1.00 93.88 287 ARG A CA 1
ATOM 2237 C C . ARG A 1 287 ? -20.689 -18.618 -1.155 1.00 93.88 287 ARG A C 1
ATOM 2239 O O . ARG A 1 287 ? -21.645 -18.860 -0.419 1.00 93.88 287 ARG A O 1
ATOM 2246 N N . LYS A 1 288 ? -19.801 -19.555 -1.493 1.00 93.62 288 LYS A N 1
ATOM 2247 C CA . LYS A 1 288 ? -19.891 -20.937 -1.021 1.00 93.62 288 LYS A CA 1
ATOM 2248 C C . LYS A 1 288 ? -19.786 -21.018 0.500 1.00 93.62 288 LYS A C 1
ATOM 2250 O O . LYS A 1 288 ? -20.579 -21.734 1.106 1.00 93.62 288 LYS A O 1
ATOM 2255 N N . ILE A 1 289 ? -18.877 -20.263 1.115 1.00 95.06 289 ILE A N 1
ATOM 2256 C CA . ILE A 1 289 ? -18.748 -20.179 2.577 1.00 95.06 289 ILE A CA 1
ATOM 2257 C C . ILE A 1 289 ? -20.017 -19.625 3.210 1.00 95.06 289 ILE A C 1
ATOM 2259 O O . ILE A 1 289 ? -20.556 -20.229 4.132 1.00 95.06 289 ILE A O 1
ATOM 2263 N N . LEU A 1 290 ? -20.537 -18.517 2.689 1.00 94.56 290 LEU A N 1
ATOM 2264 C CA . LEU A 1 290 ? -21.741 -17.894 3.228 1.00 94.56 290 LEU A CA 1
ATOM 2265 C C . LEU A 1 290 ? -22.971 -18.805 3.122 1.00 94.56 290 LEU A C 1
ATOM 2267 O O . LEU A 1 290 ? -23.832 -18.756 3.996 1.00 94.56 290 LEU A O 1
ATOM 2271 N N . SER A 1 291 ? -23.031 -19.666 2.099 1.00 93.31 291 SER A N 1
ATOM 2272 C CA . SER A 1 291 ? -24.126 -20.630 1.918 1.00 93.31 291 SER A CA 1
ATOM 2273 C C . SER A 1 291 ? -24.144 -21.764 2.950 1.00 93.31 291 SER A C 1
ATOM 2275 O O . SER A 1 291 ? -25.192 -22.364 3.181 1.00 93.31 291 SER A O 1
ATOM 2277 N N . ILE A 1 292 ? -22.996 -22.067 3.565 1.00 93.38 292 ILE A N 1
ATOM 2278 C CA . ILE A 1 292 ? -22.853 -23.135 4.569 1.00 93.38 292 ILE A CA 1
ATOM 2279 C C . ILE A 1 292 ? -22.669 -22.592 5.990 1.00 93.38 292 ILE A C 1
ATOM 2281 O O . ILE A 1 292 ? -22.667 -23.373 6.938 1.00 93.38 292 ILE A O 1
ATOM 2285 N N . MET A 1 293 ? -22.506 -21.276 6.134 1.00 90.94 293 MET 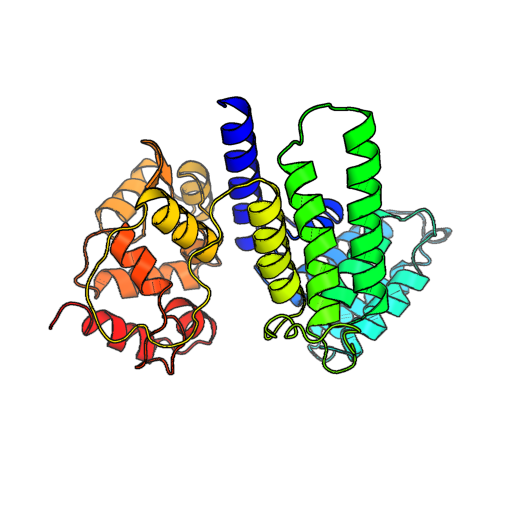A N 1
ATOM 2286 C CA . MET A 1 293 ? -22.285 -20.608 7.409 1.00 90.94 293 MET A CA 1
ATOM 2287 C C . MET A 1 293 ? -23.624 -20.250 8.071 1.00 90.94 293 MET A C 1
ATOM 2289 O O . MET A 1 293 ? -24.442 -19.557 7.460 1.00 90.94 293 MET A O 1
ATOM 2293 N N . PRO A 1 294 ? -23.853 -20.642 9.336 1.00 86.31 294 PRO A N 1
ATOM 2294 C CA . PRO A 1 294 ? -25.124 -20.389 10.016 1.00 86.31 294 PRO A CA 1
ATOM 2295 C C . PRO A 1 294 ? -25.284 -18.930 10.477 1.00 86.31 294 PRO A C 1
ATOM 2297 O O . PRO A 1 294 ? -26.396 -18.478 10.746 1.00 86.31 294 PRO A O 1
ATOM 2300 N N . ILE A 1 295 ? -24.192 -18.162 10.553 1.00 84.25 295 ILE A N 1
ATOM 2301 C CA . ILE A 1 295 ? -24.228 -16.738 10.899 1.00 84.25 295 ILE A CA 1
ATOM 2302 C C . ILE A 1 295 ? -24.985 -15.977 9.812 1.00 84.25 295 ILE A C 1
ATOM 2304 O O . ILE A 1 295 ? -24.603 -16.030 8.648 1.00 84.25 295 ILE A O 1
ATOM 2308 N N . GLY A 1 296 ? -26.020 -15.220 10.184 1.00 82.94 296 GLY A N 1
ATOM 2309 C CA . GLY A 1 296 ? -26.765 -14.348 9.263 1.00 82.94 296 GLY A CA 1
ATOM 2310 C C . GLY A 1 296 ? -26.329 -12.878 9.279 1.00 82.94 296 GLY A C 1
ATOM 2311 O O . GLY A 1 296 ? -26.552 -12.160 8.310 1.00 82.94 296 GLY A O 1
ATOM 2312 N N . SER A 1 297 ? -25.696 -12.412 10.361 1.00 90.44 297 SER A N 1
ATOM 2313 C CA . SER A 1 297 ? -25.290 -11.007 10.509 1.00 90.44 297 SER A CA 1
ATOM 2314 C C . SER A 1 297 ? -24.102 -10.668 9.593 1.00 90.44 297 SER A C 1
ATOM 2316 O O . SER A 1 297 ? -23.044 -11.284 9.745 1.00 90.44 297 SER A O 1
ATOM 2318 N N . PRO A 1 298 ? -24.207 -9.667 8.693 1.00 93.50 298 PRO A N 1
ATOM 2319 C CA . PRO A 1 298 ? -23.106 -9.298 7.799 1.00 93.50 298 PRO A CA 1
ATOM 2320 C C . PRO A 1 298 ? -21.840 -8.849 8.532 1.00 93.50 298 PRO A C 1
ATOM 2322 O O . PRO A 1 298 ? -20.735 -9.184 8.117 1.00 93.50 298 PRO A O 1
ATOM 2325 N N . TRP A 1 299 ? -21.993 -8.136 9.653 1.00 92.19 299 TRP A N 1
ATOM 2326 C CA . TRP A 1 299 ? -20.861 -7.700 10.472 1.00 92.19 299 TRP A CA 1
ATOM 2327 C C . TRP A 1 299 ? -20.143 -8.874 11.143 1.00 92.19 299 TRP A C 1
ATOM 2329 O O . TRP A 1 299 ? -18.920 -8.885 11.169 1.00 92.19 299 TRP A O 1
ATOM 2339 N N . MET A 1 300 ? -20.883 -9.880 11.616 1.00 90.25 300 MET A N 1
ATOM 2340 C CA . MET A 1 300 ? -20.280 -11.078 12.215 1.00 90.25 300 MET A CA 1
ATOM 2341 C C . MET A 1 300 ? -19.629 -11.978 11.161 1.00 90.25 300 MET A C 1
ATOM 2343 O O . MET A 1 300 ? -18.578 -12.552 11.411 1.00 90.25 300 MET A O 1
ATOM 2347 N N . ARG A 1 301 ? -20.219 -12.075 9.961 1.00 94.19 301 ARG A N 1
ATOM 2348 C CA . ARG A 1 301 ? -19.594 -12.762 8.818 1.00 94.19 301 ARG A CA 1
ATOM 2349 C C . ARG A 1 301 ? -18.261 -12.110 8.465 1.00 94.19 301 ARG A C 1
ATOM 2351 O O . ARG A 1 301 ? -17.264 -12.803 8.317 1.00 94.19 301 ARG A O 1
ATOM 2358 N N . LEU A 1 302 ? -18.249 -10.780 8.357 1.00 94.88 302 LEU A N 1
ATOM 2359 C CA . LEU A 1 302 ? -17.037 -10.006 8.098 1.00 94.88 302 LEU A CA 1
ATOM 2360 C C . LEU A 1 302 ? -15.970 -10.252 9.169 1.00 94.88 302 LEU A C 1
ATOM 2362 O O . LEU A 1 302 ? -14.823 -10.525 8.841 1.00 94.88 302 LEU A O 1
ATOM 2366 N N . GLU A 1 303 ? -16.358 -10.162 10.437 1.00 91.88 303 GLU A N 1
ATOM 2367 C CA . GLU A 1 303 ? -15.479 -10.415 11.577 1.00 91.88 303 GLU A CA 1
ATOM 2368 C C . GLU A 1 303 ? -14.872 -11.814 11.549 1.00 91.88 303 GLU A C 1
ATOM 2370 O O . GLU A 1 303 ? -13.660 -11.950 11.702 1.00 91.88 303 GLU A O 1
ATOM 2375 N N . TRP A 1 304 ? -15.685 -12.835 11.279 1.00 94.25 304 TRP A N 1
ATOM 2376 C CA . TRP A 1 304 ? -15.222 -14.213 11.164 1.00 94.25 304 TRP A CA 1
ATOM 2377 C C . TRP A 1 304 ? -14.135 -14.366 10.100 1.00 94.25 304 TRP A C 1
ATOM 2379 O O . TRP A 1 304 ? -13.093 -14.948 10.378 1.00 94.25 304 TRP A O 1
ATOM 2389 N N . PHE A 1 305 ? -14.319 -13.779 8.913 1.00 94.94 305 PHE A N 1
ATOM 2390 C CA . PHE A 1 305 ? -13.316 -13.852 7.844 1.00 94.94 305 PHE A CA 1
ATOM 2391 C C . PHE A 1 305 ? -11.959 -13.252 8.228 1.00 94.94 305 PHE A C 1
ATOM 2393 O O . PHE A 1 305 ? -10.950 -13.621 7.629 1.00 94.94 305 PHE A O 1
ATOM 2400 N N . LEU A 1 306 ? -11.944 -12.330 9.192 1.00 91.00 306 LEU A N 1
ATOM 2401 C CA . LEU A 1 306 ? -10.795 -11.499 9.549 1.00 91.00 306 LEU A CA 1
ATOM 2402 C C . LEU A 1 306 ? -10.249 -11.798 10.947 1.00 91.00 306 LEU A C 1
ATOM 2404 O O . LEU A 1 306 ? -9.321 -11.128 11.400 1.00 91.00 306 LEU A O 1
ATOM 2408 N N . THR A 1 307 ? -10.815 -12.788 11.634 1.00 85.69 307 THR A N 1
ATOM 2409 C CA . THR A 1 307 ? -10.374 -13.198 12.965 1.00 85.69 307 THR A CA 1
ATOM 2410 C C . THR A 1 307 ? -9.565 -14.490 12.859 1.00 85.69 307 THR A C 1
ATOM 2412 O O . THR A 1 307 ? -10.040 -15.450 12.255 1.00 85.69 307 THR A O 1
ATOM 2415 N N . PRO A 1 308 ? -8.340 -14.531 13.416 1.00 82.94 308 PRO A N 1
ATOM 2416 C CA . PRO A 1 308 ? -7.525 -15.738 13.459 1.00 82.94 308 PRO A CA 1
ATOM 2417 C C . PRO A 1 308 ? -8.253 -16.926 14.088 1.00 82.94 308 PRO A C 1
ATOM 2419 O O . PRO A 1 308 ? -8.832 -16.789 15.167 1.00 82.94 308 PRO A O 1
ATOM 2422 N N . ASP A 1 309 ? -8.158 -18.099 13.463 1.00 83.31 309 ASP A N 1
ATOM 2423 C CA . ASP A 1 309 ? -8.748 -19.335 13.979 1.00 83.31 309 ASP A CA 1
ATOM 2424 C C . ASP A 1 309 ? -7.659 -20.376 14.272 1.00 83.31 309 ASP A C 1
ATOM 2426 O O . ASP A 1 309 ? -6.795 -20.668 13.446 1.00 83.31 309 ASP A O 1
ATOM 2430 N N . SER A 1 310 ? -7.699 -20.972 15.466 1.00 81.44 310 SER A N 1
ATOM 2431 C CA . SER A 1 310 ? -6.749 -22.018 15.865 1.00 81.44 310 SER A CA 1
ATOM 2432 C C . SER A 1 310 ? -6.828 -23.293 15.015 1.00 81.44 310 SER A C 1
ATOM 2434 O O . SER A 1 310 ? -5.832 -23.999 14.913 1.00 81.44 310 SER A O 1
ATOM 2436 N N . VAL A 1 311 ? -7.980 -23.591 14.404 1.00 85.31 311 VAL A N 1
ATOM 2437 C CA . VAL A 1 311 ? -8.158 -24.707 13.455 1.00 85.31 311 VAL A CA 1
ATOM 2438 C C . VAL A 1 311 ? -7.423 -24.432 12.140 1.00 85.31 311 VAL A C 1
ATOM 2440 O O . VAL A 1 311 ? -7.050 -25.362 11.431 1.00 85.31 311 VAL A O 1
ATOM 2443 N N . LEU A 1 312 ? -7.181 -23.158 11.832 1.00 85.88 312 LEU A N 1
ATOM 2444 C CA . LEU A 1 312 ? -6.433 -22.693 10.667 1.00 85.88 312 LEU A CA 1
ATOM 2445 C C . LEU A 1 312 ? -4.999 -22.290 11.044 1.00 85.88 312 LEU A C 1
ATOM 2447 O O . LEU A 1 312 ? -4.426 -21.404 10.418 1.00 85.88 312 LEU A O 1
ATOM 2451 N N . ASP A 1 313 ? -4.435 -22.913 12.084 1.00 83.69 313 ASP A N 1
ATOM 2452 C CA . ASP A 1 313 ? -3.079 -22.653 12.586 1.00 83.69 313 ASP A CA 1
ATOM 2453 C C . ASP A 1 313 ? -2.838 -21.190 13.014 1.00 83.69 313 ASP A C 1
ATOM 2455 O O . ASP A 1 313 ? -1.711 -20.695 13.008 1.00 83.69 313 ASP A O 1
ATOM 2459 N N . GLY A 1 314 ? -3.897 -20.485 13.427 1.00 80.56 314 GLY A N 1
ATOM 2460 C CA . GLY A 1 314 ? -3.826 -19.082 13.831 1.00 80.56 314 GLY A CA 1
ATOM 2461 C C . GLY A 1 314 ? -3.834 -18.093 12.662 1.00 80.56 314 GLY A C 1
ATOM 2462 O O . GLY A 1 314 ? -3.620 -16.902 12.887 1.00 80.56 314 GLY A O 1
ATOM 2463 N N . GLU A 1 315 ? -4.094 -18.555 11.439 1.00 80.62 315 GLU A N 1
ATOM 2464 C CA . GLU A 1 315 ? -4.446 -17.689 10.315 1.00 80.62 315 GLU A CA 1
ATOM 2465 C C . GLU A 1 315 ? -5.944 -17.351 10.330 1.00 80.62 315 GLU A C 1
ATOM 2467 O O . GLU A 1 315 ? -6.778 -18.067 10.894 1.00 80.62 315 GLU A O 1
ATOM 2472 N N . THR A 1 316 ? -6.303 -16.240 9.697 1.00 89.88 316 THR A N 1
ATOM 2473 C CA . THR A 1 316 ? -7.700 -15.900 9.420 1.00 89.88 316 THR A CA 1
ATOM 2474 C C . THR A 1 316 ? -8.266 -16.800 8.310 1.00 89.88 316 THR A C 1
ATOM 2476 O O . THR A 1 316 ? -7.524 -17.260 7.432 1.00 89.88 316 THR A O 1
ATOM 2479 N N . PRO A 1 317 ? -9.592 -17.015 8.259 1.00 94.81 317 PRO A N 1
ATOM 2480 C CA . PRO A 1 317 ? -10.224 -17.706 7.137 1.00 94.81 317 PRO A CA 1
ATOM 2481 C C . PRO A 1 317 ? -9.897 -17.095 5.772 1.00 94.81 317 PRO A C 1
ATOM 2483 O O . PRO A 1 317 ? -9.767 -17.820 4.784 1.00 94.81 317 PRO A O 1
ATOM 2486 N N . TRP A 1 318 ? -9.739 -15.770 5.703 1.00 93.38 318 TRP A N 1
ATOM 2487 C CA . TRP A 1 318 ? -9.363 -15.089 4.469 1.00 93.38 318 TRP A CA 1
ATOM 2488 C C . TRP A 1 318 ? -7.919 -15.369 4.029 1.00 93.38 318 TRP A C 1
ATOM 2490 O O . TRP A 1 318 ? -7.684 -15.642 2.849 1.00 93.38 318 TRP A O 1
ATOM 2500 N N . GLU A 1 319 ? -6.958 -15.357 4.952 1.00 85.56 319 GLU A N 1
ATOM 2501 C CA . GLU A 1 319 ? -5.558 -15.703 4.661 1.00 85.56 319 GLU A CA 1
ATOM 2502 C C . GLU A 1 319 ? -5.443 -17.155 4.181 1.00 85.56 319 GLU A C 1
ATOM 2504 O O . GLU A 1 319 ? -4.871 -17.420 3.120 1.00 85.56 319 GLU A O 1
ATOM 2509 N N . ALA A 1 320 ? -6.102 -18.084 4.879 1.00 90.88 320 ALA A N 1
ATOM 2510 C CA . ALA A 1 320 ? -6.120 -19.494 4.508 1.00 90.88 320 ALA A CA 1
ATOM 2511 C C . ALA A 1 320 ? -6.753 -19.734 3.121 1.00 90.88 320 ALA A C 1
ATOM 2513 O O . ALA A 1 320 ? -6.270 -20.568 2.346 1.00 90.88 320 ALA A O 1
ATOM 2514 N N . LEU A 1 321 ? -7.804 -18.980 2.768 1.00 92.00 321 LEU A N 1
ATOM 2515 C CA . LEU A 1 321 ? -8.392 -18.981 1.422 1.00 92.00 321 LEU A CA 1
ATOM 2516 C C . LEU A 1 321 ? -7.406 -18.501 0.360 1.00 92.00 321 LEU A C 1
ATOM 2518 O O . LEU A 1 321 ? -7.264 -19.153 -0.678 1.00 92.00 321 LEU A O 1
ATOM 2522 N N . CYS A 1 322 ? -6.719 -17.385 0.615 1.00 84.12 322 CYS A N 1
ATOM 2523 C CA . CYS A 1 322 ? -5.712 -16.837 -0.293 1.00 84.12 322 CYS A CA 1
ATOM 2524 C C . CYS A 1 322 ? -4.542 -17.810 -0.493 1.00 84.12 322 CYS A C 1
ATOM 2526 O O . CYS A 1 322 ? -4.040 -17.945 -1.608 1.00 84.12 322 CYS A O 1
ATOM 2528 N N . ALA A 1 323 ? -4.172 -18.553 0.552 1.00 83.31 323 ALA A N 1
ATOM 2529 C CA . ALA A 1 323 ? -3.184 -19.629 0.504 1.00 83.31 323 ALA A CA 1
ATOM 2530 C C . ALA A 1 323 ? -3.697 -20.920 -0.176 1.00 83.31 323 ALA A C 1
ATOM 2532 O O . ALA A 1 323 ? -2.964 -21.903 -0.288 1.00 83.31 323 ALA A O 1
ATOM 2533 N N . GLY A 1 324 ? -4.954 -20.950 -0.633 1.00 86.62 324 GLY A N 1
ATOM 2534 C CA . GLY A 1 324 ? -5.554 -22.080 -1.344 1.00 86.62 324 GLY A CA 1
ATOM 2535 C C . GLY A 1 324 ? -6.064 -23.213 -0.449 1.00 86.62 324 GLY A C 1
ATOM 2536 O O . GLY A 1 324 ? -6.537 -24.223 -0.975 1.00 86.62 324 G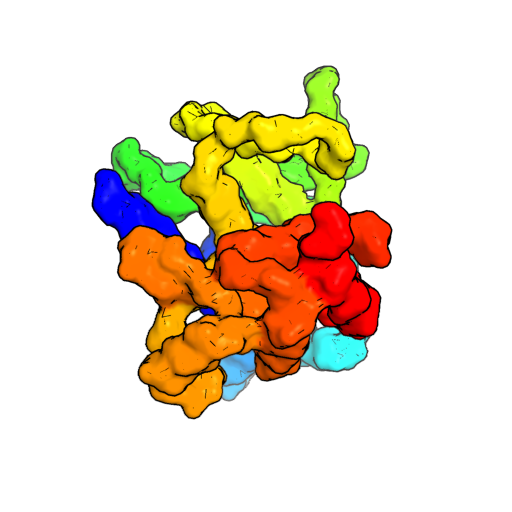LY A O 1
ATOM 2537 N N . ARG A 1 325 ? -6.042 -23.058 0.882 1.00 89.19 325 ARG A N 1
ATOM 2538 C CA . ARG A 1 325 ? -6.478 -24.071 1.863 1.00 89.19 325 ARG A CA 1
ATOM 2539 C C . ARG A 1 325 ? -8.002 -24.065 2.058 1.00 89.19 325 ARG A C 1
ATOM 2541 O O . ARG A 1 325 ? -8.515 -23.955 3.167 1.00 89.19 325 ARG A O 1
ATOM 2548 N N . ARG A 1 326 ? -8.738 -24.191 0.949 1.00 91.81 326 ARG A N 1
ATOM 2549 C CA . ARG A 1 326 ? -10.202 -24.016 0.884 1.00 91.81 326 ARG A CA 1
ATOM 2550 C C . ARG A 1 326 ? -10.986 -24.997 1.749 1.00 91.81 326 ARG A C 1
ATOM 2552 O O . ARG A 1 326 ? -11.958 -24.598 2.378 1.00 91.81 326 ARG A O 1
ATOM 2559 N N . GLU A 1 327 ? -10.588 -26.267 1.765 1.00 89.56 327 GLU A N 1
ATOM 2560 C CA . GLU A 1 327 ? -11.324 -27.304 2.501 1.00 89.56 327 GLU A CA 1
ATOM 2561 C C . GLU A 1 327 ? -11.346 -27.019 4.005 1.00 89.56 327 GLU A C 1
ATOM 2563 O O . GLU A 1 327 ? -12.424 -26.995 4.592 1.00 89.56 327 GLU A O 1
ATOM 2568 N N . GLY A 1 328 ? -10.195 -26.668 4.592 1.00 89.75 328 GLY A N 1
ATOM 2569 C CA . GLY A 1 328 ? -10.112 -26.303 6.010 1.00 89.75 328 GLY A CA 1
ATOM 2570 C C . GLY A 1 328 ? -10.980 -25.094 6.363 1.00 89.75 328 GLY A C 1
ATOM 2571 O O . GLY A 1 328 ? -11.645 -25.087 7.396 1.00 89.75 328 GLY A O 1
ATOM 2572 N N . VAL A 1 329 ? -11.056 -24.101 5.470 1.00 93.88 329 VAL A N 1
ATOM 2573 C CA . VAL A 1 329 ? -11.924 -22.930 5.668 1.00 93.88 329 VAL A CA 1
ATOM 2574 C C . VAL A 1 329 ? -13.407 -23.300 5.576 1.00 93.88 329 VAL A C 1
ATOM 2576 O O . VAL A 1 329 ? -14.208 -22.819 6.377 1.00 93.88 329 VAL A O 1
ATOM 2579 N N . PHE A 1 330 ? -13.795 -24.167 4.637 1.00 92.81 330 PHE A N 1
ATOM 2580 C CA . PHE A 1 330 ? -15.183 -24.628 4.529 1.00 92.81 330 PHE A CA 1
ATOM 2581 C C . PHE A 1 330 ? -15.615 -25.440 5.749 1.00 92.81 330 PHE A C 1
ATOM 2583 O O . PHE A 1 330 ? -16.745 -25.281 6.209 1.00 92.81 330 PHE A O 1
ATOM 2590 N N . ASP A 1 331 ? -14.739 -26.289 6.278 1.00 89.38 331 ASP A N 1
ATOM 2591 C CA . ASP A 1 331 ? -15.030 -27.074 7.475 1.00 89.38 331 ASP A CA 1
ATOM 2592 C C . ASP A 1 331 ? -15.163 -26.167 8.704 1.00 89.38 331 ASP A C 1
ATOM 2594 O O . ASP A 1 331 ? -16.165 -26.260 9.417 1.00 89.38 331 ASP A O 1
ATOM 2598 N N . CYS A 1 332 ? -14.241 -25.211 8.867 1.00 90.19 332 CYS A N 1
ATOM 2599 C CA . CYS A 1 332 ? -14.305 -24.178 9.901 1.00 90.19 332 CYS A CA 1
ATOM 2600 C C . CYS A 1 332 ? -15.631 -23.388 9.838 1.00 90.19 332 CYS A C 1
ATOM 2602 O O . CYS A 1 332 ? -16.311 -23.231 10.855 1.00 90.19 332 CYS A O 1
ATOM 2604 N N . ALA A 1 333 ? -16.066 -22.977 8.640 1.00 91.94 333 ALA A N 1
ATOM 2605 C CA . ALA A 1 333 ? -17.312 -22.232 8.445 1.00 91.94 333 ALA A CA 1
ATOM 2606 C C . ALA A 1 333 ? -18.568 -23.013 8.868 1.00 91.94 333 ALA A C 1
ATOM 2608 O O . ALA A 1 333 ? -19.506 -22.413 9.391 1.00 91.94 333 ALA A O 1
ATOM 2609 N N . ARG A 1 334 ? -18.597 -24.340 8.658 1.00 88.94 334 ARG A N 1
ATOM 2610 C CA . ARG A 1 334 ? -19.733 -25.185 9.076 1.00 88.94 334 ARG A CA 1
ATOM 2611 C C . ARG A 1 334 ? -19.819 -25.341 10.588 1.00 88.94 334 ARG A C 1
ATOM 2613 O O . ARG A 1 334 ? -20.922 -25.432 11.112 1.00 88.94 334 ARG A O 1
ATOM 2620 N N . SER A 1 335 ? -18.675 -25.413 11.267 1.00 82.12 335 SER A N 1
ATOM 2621 C CA . SER A 1 335 ? -18.610 -25.599 12.723 1.00 82.12 335 SER A CA 1
ATOM 2622 C C . SER A 1 335 ? -18.884 -24.327 13.526 1.00 82.12 335 SER A C 1
ATOM 2624 O O . SER A 1 335 ? -19.115 -24.394 14.734 1.00 82.12 335 SER A O 1
ATOM 2626 N N . HIS A 1 336 ? -18.848 -23.160 12.883 1.00 70.62 336 HIS A N 1
ATOM 2627 C CA . HIS A 1 336 ? -18.907 -21.888 13.584 1.00 70.62 336 HIS A CA 1
ATOM 2628 C C . HIS A 1 336 ? -20.353 -21.495 13.922 1.00 70.62 336 HIS A C 1
ATOM 2630 O O . HIS A 1 336 ? -21.147 -21.227 13.025 1.00 70.62 336 HIS A O 1
ATOM 2636 N N . GLY A 1 337 ? -20.695 -21.455 15.217 1.00 54.34 337 GLY A N 1
ATOM 2637 C CA . GLY A 1 337 ? -22.055 -21.197 15.720 1.00 54.34 337 GLY A CA 1
ATOM 2638 C C . GLY A 1 337 ? -22.819 -22.437 16.211 1.00 54.34 337 GLY A C 1
ATOM 2639 O O . GLY A 1 337 ? -24.018 -22.334 16.466 1.00 54.34 337 GLY A O 1
ATOM 2640 N N . THR A 1 338 ? -22.148 -23.589 16.330 1.00 44.84 338 THR A N 1
ATOM 2641 C CA . THR A 1 338 ? -22.714 -24.848 16.863 1.00 44.84 338 THR A CA 1
ATOM 2642 C C . THR A 1 338 ? -22.354 -25.160 18.322 1.00 44.84 338 THR A C 1
ATOM 2644 O O . THR A 1 338 ? -22.724 -26.235 18.791 1.00 44.84 338 THR A O 1
ATOM 2647 N N . ASP A 1 339 ? -21.710 -24.231 19.036 1.00 33.78 339 ASP A N 1
ATOM 2648 C CA . ASP A 1 339 ? -21.402 -24.345 20.473 1.00 33.78 339 ASP A CA 1
ATOM 2649 C C . ASP A 1 339 ? -22.293 -23.439 21.336 1.00 33.78 339 ASP A C 1
ATOM 2651 O O . ASP A 1 339 ? -22.440 -22.241 20.986 1.00 33.78 339 ASP A O 1
#

pLDDT: mean 85.38, std 14.86, range [28.38, 98.44]

Foldseek 3Di:
DVVQVVLVVVLLQVLLCQLLQNDAQFLLCLLLLRAGRVNDLLVSLQVVLVVVLVVLVVDDPVPRQLNVLSVVLNVCSVVVVADQPRNLVSLVVSLVSDDPVPVRSNSNSLSSNVQSVNLVSLQVSLVVLVVVLVVVVVPDVDDHPSSLSSQLSNQQSVLLVQCDPPDDDPDPDDRQDDDPTSSVSSNQRSNQVSCVVVVNDGDPPPDPDDPPDDDDDDDPPVVVLVVLCVLLSHWHAQVRQCVLVVHDSVVVVVCVVVQLFQWDDDPNGTIGRSLCSNDPVSSVLLSLLSVLAPDPHSSVSSVQQRFFDVLLVRDGLSVCVVVVVSVSSSVVRNCPPVD

Secondary structure (DSSP, 8-state):
-HHHHHHHHHHHHHHHHHHTTSSPPPHHHHHTTPPPGGG-HHHHHHHHHHHHHHHHTTS-TTT-TTHHHHHHHHHHHHTT---HHHHHHHHHHHHHHS-TT-HHHHHHHHHHHHHTT-HHHHHHHHHHHHHHHHHHHTT-SS--HHHHHHHHHHHHHHHHHHTSTT---SSSSPPPPPPSSHHHHHHHHHHHHHHHHTTPPPPS---SS-TTS-------HHHHHHHHHHHTT-EEEHHHHHHHTT--HHHHHHHHHTTSS--EEETTEEEEEGGGGSSHHHHHHHHHHHHH-----HHHHHHHHHS-BGGGTTB-HHHHHHTT-HHHHHHHHHHTT--